Protein AF-A0RRA6-F1 (afdb_monomer_lite)

Organism: Campylobacter fetus subsp. fetus (strain 82-40) (NCBI:txid360106)

pLDDT: mean 77.63, std 14.06, range [36.47, 97.0]

Foldseek 3Di:
DPPVVLVVCVVDQKDFDADPQWDKDPCQVVLVVVCCVVVFQWEWEFEWEALLNQIGGDDDDDPDFKDDQDDPVNLVVRVNTDTTMGGSVSCVVPVQWDQDPNDTDGQDCSVCVNPTMYGYRYPMYIYHYPYQVVCVCVLQQLSVLLVLLVVLLSVCVPVVNLDPVVSLVSLCCVLVPQQRQNSQQWPDHSCVLSVQLCPPSPDSPCSSVSSNVSSVVCSVVTSVSSVVSVVVLLVQFAASVLLVVLLLPFAEEEEEDPDPSRVSSCVVSVVSNHYYPYYADCPPDNHLVNVVVVPDDGSAYEYEGSRSNVVVVSSVSVCVCRSHYHYSHHRNPVD

Structure (mmCIF, N/CA/C/O backbone):
data_AF-A0RRA6-F1
#
_entry.id   AF-A0RRA6-F1
#
loop_
_atom_site.group_PDB
_atom_site.id
_atom_site.type_symbol
_atom_site.label_atom_id
_atom_site.label_alt_id
_atom_site.label_comp_id
_atom_site.label_asym_id
_atom_site.label_entity_id
_atom_site.label_seq_id
_atom_site.pdbx_PDB_ins_code
_atom_site.Cartn_x
_atom_site.Cartn_y
_atom_site.Cartn_z
_atom_site.occupancy
_atom_site.B_iso_or_equiv
_atom_site.auth_seq_id
_atom_site.auth_comp_id
_atom_site.auth_asym_id
_atom_site.auth_atom_id
_atom_site.pdbx_PDB_model_num
ATOM 1 N N . MET A 1 1 ? 11.065 -21.815 -19.354 1.00 39.62 1 MET A N 1
ATOM 2 C CA . MET A 1 1 ? 9.673 -21.313 -19.256 1.00 39.62 1 MET A CA 1
ATOM 3 C C . MET A 1 1 ? 9.363 -20.171 -20.241 1.00 39.62 1 MET A C 1
ATOM 5 O O . MET A 1 1 ? 8.328 -20.242 -20.887 1.00 39.62 1 MET A O 1
ATOM 9 N N . ASN A 1 2 ? 10.257 -19.189 -20.459 1.00 43.28 2 ASN A N 1
ATOM 10 C CA . ASN A 1 2 ? 9.984 -17.988 -21.283 1.00 43.28 2 ASN A CA 1
ATOM 11 C C . ASN A 1 2 ? 9.627 -18.207 -22.772 1.00 43.28 2 ASN A C 1
ATOM 13 O O . ASN A 1 2 ? 8.791 -17.479 -23.296 1.00 43.28 2 ASN A O 1
ATOM 17 N N . PHE A 1 3 ? 10.206 -19.187 -23.475 1.00 38.16 3 PHE A N 1
ATOM 18 C CA . PHE A 1 3 ? 9.963 -19.344 -24.924 1.00 38.16 3 PHE A CA 1
ATOM 19 C C . PHE A 1 3 ? 8.558 -19.896 -25.248 1.00 38.16 3 PHE A C 1
ATOM 21 O O . PHE A 1 3 ? 7.923 -19.486 -26.216 1.00 38.16 3 PHE A O 1
ATOM 28 N N . ILE A 1 4 ? 8.031 -20.780 -24.391 1.00 36.47 4 ILE A N 1
ATOM 29 C CA . ILE A 1 4 ? 6.706 -21.403 -24.564 1.00 36.47 4 ILE A CA 1
ATOM 30 C C . ILE A 1 4 ? 5.577 -20.404 -24.263 1.00 36.47 4 ILE A C 1
ATOM 32 O O . ILE A 1 4 ? 4.518 -20.471 -24.886 1.00 36.47 4 ILE A O 1
ATOM 36 N N . VAL A 1 5 ? 5.801 -19.459 -23.341 1.00 55.38 5 VAL A N 1
ATOM 37 C CA . VAL A 1 5 ? 4.828 -18.401 -23.024 1.00 55.38 5 VAL A CA 1
ATOM 38 C C . VAL A 1 5 ? 4.771 -17.369 -24.152 1.00 55.38 5 VAL A C 1
ATOM 40 O O . VAL A 1 5 ? 3.682 -17.090 -24.642 1.00 55.38 5 VAL A O 1
ATOM 43 N N . LYS A 1 6 ? 5.918 -16.888 -24.657 1.00 57.16 6 LYS A N 1
ATOM 44 C CA . LYS A 1 6 ? 5.975 -15.881 -25.738 1.00 57.16 6 LYS A CA 1
ATOM 45 C C . LYS A 1 6 ? 5.213 -16.296 -27.001 1.00 57.16 6 LYS A C 1
ATOM 47 O O . LYS A 1 6 ? 4.413 -15.516 -27.509 1.00 57.16 6 LYS A O 1
ATOM 52 N N . ASN A 1 7 ? 5.363 -17.549 -27.440 1.00 58.34 7 ASN A N 1
ATOM 53 C CA . ASN A 1 7 ? 4.672 -18.046 -28.636 1.00 58.34 7 ASN A CA 1
ATOM 54 C C . ASN A 1 7 ? 3.139 -18.044 -28.512 1.00 58.34 7 ASN A C 1
ATOM 56 O O . ASN A 1 7 ? 2.439 -17.890 -29.510 1.00 58.34 7 ASN A O 1
ATOM 60 N N . LYS A 1 8 ? 2.602 -18.180 -27.293 1.00 69.06 8 LYS A N 1
ATOM 61 C CA . LYS A 1 8 ? 1.153 -18.135 -27.038 1.00 69.06 8 LYS A CA 1
ATOM 62 C C . LYS A 1 8 ? 0.598 -16.712 -26.956 1.00 69.06 8 LYS A C 1
ATOM 64 O O . LYS A 1 8 ? -0.615 -16.553 -27.086 1.00 69.06 8 LYS A O 1
ATOM 69 N N . LEU A 1 9 ? 1.453 -15.711 -26.733 1.00 73.88 9 LEU A N 1
ATOM 70 C CA . LEU A 1 9 ? 1.047 -14.313 -26.573 1.00 73.88 9 LEU A CA 1
ATOM 71 C C . LEU A 1 9 ? 0.840 -13.597 -27.913 1.00 73.88 9 LEU A C 1
ATOM 73 O O . LEU A 1 9 ? -0.021 -12.732 -27.976 1.00 73.88 9 LEU A O 1
ATOM 77 N N . HIS A 1 10 ? 1.530 -13.999 -28.991 1.00 75.75 10 HIS A N 1
ATOM 78 C CA . HIS A 1 10 ? 1.464 -13.344 -30.315 1.00 75.75 10 HIS A CA 1
ATOM 79 C C . HIS A 1 10 ? 0.060 -13.182 -30.921 1.00 75.75 10 HIS A C 1
ATOM 81 O O . HIS A 1 10 ? -0.111 -12.381 -31.831 1.00 75.75 10 HIS A O 1
ATOM 87 N N . LYS A 1 11 ? -0.936 -13.944 -30.455 1.00 83.81 11 LYS A N 1
ATOM 88 C CA . LYS A 1 11 ? -2.329 -13.838 -30.918 1.00 83.81 11 LYS A CA 1
ATOM 89 C C . LYS A 1 11 ? -3.126 -12.704 -30.255 1.00 83.81 11 LYS A C 1
ATOM 91 O O . LYS A 1 11 ? -4.281 -12.509 -30.615 1.00 83.81 11 LYS A O 1
ATOM 96 N N . TYR A 1 12 ? -2.556 -12.031 -29.257 1.00 89.25 12 TYR A N 1
ATOM 97 C CA . TYR A 1 12 ? -3.180 -10.926 -28.534 1.00 89.25 12 TYR A CA 1
ATOM 98 C C . TYR A 1 12 ? -2.418 -9.630 -28.810 1.00 89.25 12 TYR A C 1
ATOM 100 O O . TYR A 1 12 ? -1.189 -9.634 -28.797 1.00 89.25 12 TYR A O 1
ATOM 108 N N . ASP A 1 13 ? -3.132 -8.518 -28.984 1.00 91.44 13 ASP A N 1
ATOM 109 C CA . ASP A 1 13 ? -2.509 -7.206 -29.223 1.00 91.44 13 ASP A CA 1
ATOM 110 C C . ASP A 1 13 ? -1.869 -6.627 -27.953 1.00 91.44 13 ASP A C 1
ATOM 112 O O . ASP A 1 13 ? -0.817 -5.990 -28.003 1.00 91.44 13 ASP A O 1
ATOM 116 N N . TYR A 1 14 ? -2.486 -6.901 -26.802 1.00 92.50 14 TYR A N 1
ATOM 117 C CA . TYR A 1 14 ? -2.061 -6.432 -25.488 1.00 92.50 14 TYR A CA 1
ATOM 118 C C . TYR A 1 14 ? -2.092 -7.561 -24.462 1.00 92.50 14 TYR A C 1
ATOM 120 O O . TYR A 1 14 ? -2.943 -8.452 -24.512 1.00 92.50 14 TYR A O 1
ATOM 128 N N . ILE A 1 15 ? -1.193 -7.470 -23.488 1.00 89.88 15 ILE A N 1
ATOM 129 C CA . ILE A 1 15 ? -1.119 -8.349 -22.321 1.00 89.88 15 ILE A CA 1
ATOM 130 C C . ILE A 1 15 ? -1.300 -7.539 -21.040 1.00 89.88 15 ILE A C 1
ATOM 132 O O . ILE A 1 15 ? -0.933 -6.367 -20.988 1.00 89.88 15 ILE A O 1
ATOM 136 N N . ILE A 1 16 ? -1.847 -8.175 -20.006 1.00 90.06 16 ILE A N 1
ATOM 137 C CA . ILE A 1 16 ? -1.988 -7.610 -18.661 1.00 90.06 16 ILE A CA 1
ATOM 138 C C . ILE A 1 16 ? -1.233 -8.533 -17.705 1.00 90.06 16 ILE A C 1
ATOM 140 O O . ILE A 1 16 ? -1.505 -9.734 -17.683 1.00 90.06 16 ILE A O 1
ATOM 144 N N . GLY A 1 17 ? -0.279 -7.989 -16.950 1.00 83.69 17 GLY A N 1
ATOM 145 C CA . GLY A 1 17 ? 0.454 -8.733 -15.922 1.00 83.69 17 GLY A CA 1
ATOM 146 C C . GLY A 1 17 ? -0.109 -8.453 -14.532 1.00 83.69 17 GLY A C 1
ATOM 147 O O . GLY A 1 17 ? 0.027 -7.341 -14.046 1.00 83.69 17 GLY A O 1
ATOM 148 N N . ILE A 1 18 ? -0.727 -9.442 -13.891 1.00 83.12 18 ILE A N 1
ATOM 149 C CA . ILE A 1 18 ? -1.254 -9.323 -12.522 1.00 83.12 18 ILE A CA 1
ATOM 150 C C . ILE A 1 18 ? -0.554 -10.387 -11.677 1.00 83.12 18 ILE A C 1
ATOM 152 O O . ILE A 1 18 ? -0.397 -11.519 -12.146 1.00 83.12 18 ILE A O 1
ATOM 156 N N . ALA A 1 19 ? -0.093 -10.018 -10.480 1.00 79.19 19 ALA A N 1
ATOM 157 C CA . ALA A 1 19 ? 0.381 -10.998 -9.510 1.00 79.19 19 ALA A CA 1
ATOM 158 C C . ALA A 1 19 ? -0.779 -11.906 -9.066 1.00 79.19 19 ALA A C 1
ATOM 160 O O . ALA A 1 19 ? -1.946 -11.536 -9.170 1.00 79.19 19 ALA A O 1
ATOM 161 N N . ASP A 1 20 ? -0.478 -13.115 -8.611 1.00 78.25 20 ASP A N 1
ATOM 162 C CA . ASP A 1 20 ? -1.496 -14.083 -8.194 1.00 78.25 20 ASP A CA 1
ATOM 163 C C . ASP A 1 20 ? -2.247 -13.669 -6.921 1.00 78.25 20 ASP A C 1
ATOM 165 O O . ASP A 1 20 ? -3.356 -14.150 -6.689 1.00 78.25 20 ASP A O 1
ATOM 169 N N . ASP A 1 21 ? -1.671 -12.761 -6.133 1.00 77.00 21 ASP A N 1
ATOM 170 C CA . ASP A 1 21 ? -2.268 -12.186 -4.933 1.00 77.00 21 ASP A CA 1
ATOM 171 C C . ASP A 1 21 ? -2.964 -10.833 -5.148 1.00 77.00 21 ASP A C 1
ATOM 173 O O . ASP A 1 21 ? -3.668 -10.380 -4.252 1.00 77.00 21 ASP A O 1
ATOM 177 N N . ASP A 1 22 ? -2.844 -10.210 -6.319 1.00 87.31 22 ASP A N 1
ATOM 178 C CA . ASP A 1 22 ? -3.352 -8.860 -6.576 1.00 87.31 22 ASP A CA 1
ATOM 179 C C . ASP A 1 22 ? -4.603 -8.853 -7.467 1.00 87.31 22 ASP A C 1
ATOM 181 O O . ASP A 1 22 ? -4.978 -9.841 -8.103 1.00 87.31 22 ASP A O 1
ATOM 185 N N . TYR A 1 23 ? -5.264 -7.697 -7.559 1.00 90.88 23 TYR A N 1
ATOM 186 C CA . TYR A 1 23 ? -6.427 -7.527 -8.428 1.00 90.88 23 TYR A CA 1
ATOM 187 C C . TYR A 1 23 ? -6.536 -6.111 -9.000 1.00 90.88 23 TYR A C 1
ATOM 189 O O . TYR A 1 23 ? -5.751 -5.210 -8.712 1.00 90.88 23 TYR A O 1
ATOM 197 N N . ILE A 1 24 ? -7.509 -5.919 -9.886 1.00 93.94 24 ILE A N 1
ATOM 198 C CA . ILE A 1 24 ? -7.757 -4.663 -10.598 1.00 93.94 24 ILE A CA 1
ATOM 199 C C . ILE A 1 24 ? -9.149 -4.130 -10.265 1.00 93.94 24 ILE A C 1
ATOM 201 O O . ILE A 1 24 ? -10.058 -4.899 -9.966 1.00 93.94 24 ILE A O 1
ATOM 205 N N . SER A 1 25 ? -9.334 -2.811 -10.335 1.00 92.06 25 SER A N 1
ATOM 206 C CA . SER A 1 25 ? -10.651 -2.199 -10.114 1.00 92.06 25 SER A CA 1
ATOM 207 C C . SER A 1 25 ? -11.673 -2.597 -11.189 1.00 92.06 25 SER A C 1
ATOM 209 O O . SER A 1 25 ? -11.317 -2.764 -12.353 1.00 92.06 25 SER A O 1
ATOM 211 N N . ASP A 1 26 ? -12.966 -2.637 -10.851 1.00 91.19 26 ASP A N 1
ATOM 212 C CA . ASP A 1 26 ? -14.045 -3.056 -11.773 1.00 91.19 26 ASP A CA 1
ATOM 213 C C . ASP A 1 26 ? -14.055 -2.303 -13.116 1.00 91.19 26 ASP A C 1
ATOM 215 O O . ASP A 1 26 ? -14.367 -2.845 -14.176 1.00 91.19 26 ASP A O 1
ATOM 219 N N . ASN A 1 27 ? -13.687 -1.021 -13.095 1.00 91.94 27 ASN A N 1
ATOM 220 C CA . ASN A 1 27 ? -13.647 -0.164 -14.278 1.00 91.94 27 ASN A CA 1
ATOM 221 C C . ASN A 1 27 ? -12.331 -0.260 -15.079 1.00 91.94 27 ASN A C 1
ATOM 223 O O . ASN A 1 27 ? -12.195 0.440 -16.087 1.00 91.94 27 ASN A O 1
ATOM 227 N N . PHE A 1 28 ? -11.365 -1.076 -14.644 1.00 94.62 28 PHE A N 1
ATOM 228 C CA . PHE A 1 28 ? -10.001 -1.108 -15.173 1.00 94.62 28 PHE A CA 1
ATOM 229 C C . PHE A 1 28 ? -9.980 -1.393 -16.673 1.00 94.62 28 PHE A C 1
ATOM 231 O O . PHE A 1 28 ? -9.477 -0.581 -17.451 1.00 94.62 28 PHE A O 1
ATOM 238 N N . LEU A 1 29 ? -10.592 -2.502 -17.103 1.00 94.88 29 LEU A N 1
ATOM 239 C CA . LEU A 1 29 ? -10.567 -2.920 -18.509 1.00 94.88 29 LEU A CA 1
ATOM 240 C C . LEU A 1 29 ? -11.246 -1.885 -19.411 1.00 94.88 29 LEU A C 1
ATOM 242 O O . LEU A 1 29 ? -10.718 -1.529 -20.463 1.00 94.88 29 LEU A O 1
ATOM 246 N N . PHE A 1 30 ? -12.376 -1.332 -18.966 1.00 95.12 30 PHE A N 1
ATOM 247 C CA . PHE A 1 30 ? -13.076 -0.274 -19.690 1.00 95.12 30 PHE A CA 1
ATOM 248 C C . PHE A 1 30 ? -12.201 0.972 -19.865 1.00 95.12 30 PHE A C 1
ATOM 250 O O . PHE A 1 30 ? -12.100 1.514 -20.967 1.00 95.12 30 PHE A O 1
ATOM 257 N N . LYS A 1 31 ? -11.533 1.422 -18.801 1.00 93.88 31 LYS A N 1
ATOM 258 C CA . LYS A 1 31 ? -10.660 2.601 -18.829 1.00 93.88 31 LYS A CA 1
ATOM 259 C C . LYS A 1 31 ? -9.428 2.382 -19.709 1.00 93.88 31 LYS A C 1
ATOM 261 O O . LYS A 1 31 ? -9.133 3.250 -20.527 1.00 93.88 31 LYS A O 1
ATOM 266 N N . CYS A 1 32 ? -8.776 1.226 -19.605 1.00 94.75 32 CYS A N 1
ATOM 267 C CA . CYS A 1 32 ? -7.634 0.866 -20.448 1.00 94.75 32 CYS A CA 1
ATOM 268 C C . CYS A 1 32 ? -8.035 0.740 -21.927 1.00 94.75 32 CYS A C 1
ATOM 270 O O . CYS A 1 32 ? -7.353 1.283 -22.792 1.00 94.75 32 CYS A O 1
ATOM 272 N N . SER A 1 33 ? -9.186 0.127 -22.235 1.00 93.88 33 SER A N 1
ATOM 273 C CA . SER A 1 33 ? -9.653 -0.044 -23.623 1.00 93.88 33 SER A CA 1
ATOM 274 C C . SER A 1 33 ? -9.848 1.283 -24.366 1.00 93.88 33 SER A C 1
ATOM 276 O O . SER A 1 33 ? -9.553 1.385 -25.555 1.00 93.88 33 SER A O 1
ATOM 278 N N . LYS A 1 34 ? -10.257 2.348 -23.659 1.00 94.19 34 LYS A N 1
ATOM 279 C CA . LYS A 1 34 ? -10.394 3.695 -24.237 1.00 94.19 34 LYS A CA 1
ATOM 280 C C . LYS A 1 34 ? -9.073 4.295 -24.705 1.00 94.19 34 LYS A C 1
ATOM 282 O O . LYS A 1 34 ? -9.108 5.254 -25.478 1.00 94.19 34 LYS A O 1
ATOM 287 N N . LEU A 1 35 ? -7.946 3.777 -24.221 1.00 95.00 35 LEU A N 1
ATOM 288 C CA . LEU A 1 35 ? -6.614 4.247 -24.582 1.00 95.00 35 LEU A CA 1
ATOM 289 C C . LEU A 1 35 ? -6.020 3.486 -25.759 1.00 95.00 35 LEU A C 1
ATOM 291 O O . LEU A 1 35 ? -5.214 4.063 -26.475 1.00 95.00 35 LEU A O 1
ATOM 295 N N . ILE A 1 36 ? -6.462 2.250 -26.007 1.00 93.00 36 ILE A N 1
ATOM 296 C CA . ILE A 1 36 ? -5.953 1.406 -27.100 1.00 93.00 36 ILE A CA 1
ATOM 297 C C . ILE A 1 36 ? -6.105 2.091 -28.467 1.00 93.00 36 ILE A C 1
ATOM 299 O O . ILE A 1 36 ? -5.255 1.936 -29.331 1.00 93.00 36 ILE A O 1
ATOM 303 N N . LYS A 1 37 ? -7.124 2.940 -28.656 1.00 91.12 37 LYS A N 1
ATOM 304 C CA . LYS A 1 37 ? -7.296 3.732 -29.890 1.00 91.12 37 LYS A CA 1
ATOM 305 C C . LYS A 1 37 ? -6.145 4.704 -30.197 1.00 91.12 37 LYS A C 1
ATOM 307 O O . LYS A 1 37 ? -6.053 5.180 -31.322 1.00 91.12 37 LYS A O 1
ATOM 312 N N . PHE A 1 38 ? -5.338 5.056 -29.196 1.00 93.12 38 PHE A N 1
ATOM 313 C CA . PHE A 1 38 ? -4.140 5.885 -29.356 1.00 93.12 38 PHE A CA 1
ATOM 314 C C . PHE A 1 38 ? -2.879 5.044 -29.589 1.00 93.12 38 PHE A C 1
ATOM 316 O O . PHE A 1 38 ? -1.794 5.604 -29.683 1.00 93.12 38 PHE A O 1
ATOM 323 N N . ASP A 1 39 ? -3.036 3.721 -29.654 1.00 93.56 39 ASP A N 1
ATOM 324 C CA . ASP A 1 39 ? -1.982 2.734 -29.865 1.00 93.56 39 ASP A CA 1
ATOM 325 C C . ASP A 1 39 ? -0.769 2.871 -28.917 1.00 93.56 39 ASP A C 1
ATOM 327 O O . ASP A 1 39 ? 0.370 2.890 -29.381 1.00 93.56 39 ASP A O 1
ATOM 331 N N . PRO A 1 40 ? -0.969 3.000 -27.585 1.00 94.12 40 PRO A N 1
ATOM 332 C CA . PRO A 1 40 ? 0.147 3.099 -26.654 1.00 94.12 40 PRO A CA 1
ATOM 333 C C . PRO A 1 40 ? 0.929 1.783 -26.591 1.00 94.12 40 PRO A C 1
ATOM 335 O O . PRO A 1 40 ? 0.336 0.702 -26.615 1.00 94.12 40 PRO A O 1
ATOM 338 N N . ASP A 1 41 ? 2.244 1.869 -26.403 1.00 92.25 41 ASP A N 1
ATOM 339 C CA . ASP A 1 41 ? 3.088 0.703 -26.119 1.00 92.25 41 ASP A CA 1
ATOM 340 C C . ASP A 1 41 ? 2.827 0.155 -24.708 1.00 92.25 41 ASP A C 1
ATOM 342 O O . ASP A 1 41 ? 2.860 -1.056 -24.480 1.00 92.25 41 ASP A O 1
ATOM 346 N N . ILE A 1 42 ? 2.570 1.047 -23.745 1.00 90.62 42 ILE A N 1
ATOM 347 C CA . ILE A 1 42 ? 2.360 0.719 -22.330 1.00 90.62 42 ILE A CA 1
ATOM 348 C C . ILE A 1 42 ? 1.169 1.521 -21.792 1.00 90.62 42 ILE A C 1
ATOM 350 O O . ILE A 1 42 ? 1.041 2.709 -22.072 1.00 90.62 42 ILE A O 1
ATOM 354 N N . ILE A 1 43 ? 0.306 0.909 -20.980 1.00 92.94 43 ILE A N 1
ATOM 355 C CA . ILE A 1 43 ? -0.719 1.617 -20.204 1.00 92.94 43 ILE A CA 1
ATOM 356 C C . ILE A 1 43 ? -0.386 1.515 -18.721 1.00 92.94 43 ILE A C 1
ATOM 358 O O . ILE A 1 43 ? -0.273 0.421 -18.153 1.00 92.94 43 ILE A O 1
ATOM 362 N N . SER A 1 44 ? -0.268 2.684 -18.100 1.00 91.19 44 SER A N 1
ATOM 363 C CA . SER A 1 44 ? -0.068 2.847 -16.670 1.00 91.19 44 SER A CA 1
ATOM 364 C C . SER A 1 44 ? -1.376 3.199 -15.959 1.00 91.19 44 SER A C 1
ATOM 366 O O . SER A 1 44 ? -2.257 3.862 -16.515 1.00 91.19 44 SER A O 1
ATOM 368 N N . VAL A 1 45 ? -1.488 2.770 -14.707 1.00 91.38 45 VAL A N 1
ATOM 369 C CA . VAL A 1 45 ? -2.656 2.971 -13.841 1.00 91.38 45 VAL A CA 1
ATOM 370 C C . VAL A 1 45 ? -2.233 3.457 -12.458 1.00 91.38 45 VAL A C 1
ATOM 372 O O . VAL A 1 45 ? -1.048 3.440 -12.113 1.00 91.38 45 VAL A O 1
ATOM 375 N N . ASP A 1 46 ? -3.197 3.894 -11.654 1.00 89.19 46 ASP A N 1
ATOM 376 C CA . ASP A 1 46 ? -2.932 4.231 -10.257 1.00 89.19 46 ASP A CA 1
ATOM 377 C C . ASP A 1 46 ? -2.693 2.970 -9.417 1.00 89.19 46 ASP A C 1
ATOM 379 O O . ASP A 1 46 ? -3.281 1.918 -9.673 1.00 89.19 46 ASP A O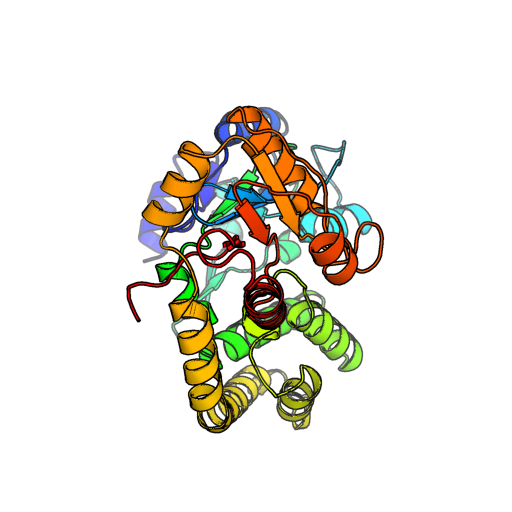 1
ATOM 383 N N . SER A 1 47 ? -1.839 3.082 -8.401 1.00 86.69 47 SER A N 1
ATOM 384 C CA . SER A 1 47 ? -1.697 2.071 -7.356 1.00 86.69 47 SER A CA 1
ATOM 385 C C . SER A 1 47 ? -2.730 2.282 -6.253 1.00 86.69 47 SER A C 1
ATOM 387 O O . SER A 1 47 ? -3.117 3.408 -5.928 1.00 86.69 47 SER A O 1
ATOM 389 N N . ALA A 1 48 ? -3.157 1.180 -5.658 1.00 86.50 48 ALA A N 1
ATOM 390 C CA . ALA A 1 48 ? -3.994 1.133 -4.474 1.00 86.50 48 ALA A CA 1
ATOM 391 C C . ALA A 1 48 ? -3.590 -0.059 -3.608 1.00 86.50 48 ALA A C 1
ATOM 393 O O . ALA A 1 48 ? -2.961 -0.989 -4.100 1.00 86.50 48 ALA A O 1
ATOM 394 N N . TYR A 1 49 ? -3.974 -0.040 -2.341 1.00 84.50 49 TYR A N 1
ATOM 395 C CA . TYR A 1 49 ? -3.671 -1.082 -1.372 1.00 84.50 49 TYR A CA 1
ATOM 396 C C . TYR A 1 49 ? -4.966 -1.549 -0.727 1.00 84.50 49 TYR A C 1
ATOM 398 O O . TYR A 1 49 ? -5.755 -0.729 -0.257 1.00 84.50 49 TYR A O 1
ATOM 406 N N . SER A 1 50 ? -5.189 -2.857 -0.725 1.00 85.25 50 SER A N 1
ATOM 407 C CA . SER A 1 50 ? -6.305 -3.496 -0.035 1.00 85.25 50 SER A CA 1
ATOM 408 C C . SER A 1 50 ? -5.826 -4.111 1.266 1.00 85.25 50 SER A C 1
ATOM 410 O O . SER A 1 50 ? -4.757 -4.714 1.315 1.00 85.25 50 SER A O 1
ATOM 412 N N . TYR A 1 51 ? -6.627 -3.945 2.311 1.00 80.81 51 TYR A N 1
ATOM 413 C CA . TYR A 1 51 ? -6.421 -4.558 3.616 1.00 80.81 51 TYR A CA 1
ATOM 414 C C . TYR A 1 51 ? -7.659 -5.380 3.974 1.00 80.81 51 TYR A C 1
ATOM 416 O O . TYR A 1 51 ? -8.407 -5.011 4.884 1.00 80.81 51 TYR A O 1
ATOM 424 N N . GLY A 1 52 ? -7.934 -6.402 3.156 1.00 76.44 52 GLY A N 1
ATOM 425 C CA . GLY A 1 52 ? -9.159 -7.199 3.216 1.00 76.44 52 GLY A CA 1
ATOM 426 C C . GLY A 1 52 ? -10.421 -6.351 3.066 1.00 76.44 52 GLY A C 1
ATOM 427 O O . GLY A 1 52 ? -11.243 -6.228 3.974 1.00 76.44 52 GLY A O 1
ATOM 428 N N . GLY A 1 53 ? -10.584 -5.743 1.891 1.00 78.69 53 GLY A N 1
ATOM 429 C CA . GLY A 1 53 ? -11.815 -5.043 1.502 1.00 78.69 53 GLY A CA 1
ATOM 430 C C . GLY A 1 53 ? -11.863 -3.559 1.863 1.00 78.69 53 GLY A C 1
ATOM 431 O O . GLY A 1 53 ? -12.703 -2.839 1.327 1.00 78.69 53 GLY A O 1
ATOM 432 N N . ILE A 1 54 ? -10.942 -3.073 2.699 1.00 86.19 54 ILE A N 1
ATOM 433 C CA . ILE A 1 54 ? -10.702 -1.636 2.872 1.00 86.19 54 ILE A CA 1
ATOM 434 C C . ILE A 1 54 ? -9.592 -1.235 1.907 1.00 86.19 54 ILE A C 1
ATOM 436 O O . ILE A 1 54 ? -8.442 -1.642 2.078 1.00 86.19 54 ILE A O 1
ATOM 440 N N . VAL A 1 55 ? -9.936 -0.442 0.892 1.00 86.81 55 VAL A N 1
ATOM 441 C CA . VAL A 1 55 ? -9.000 -0.050 -0.171 1.00 86.81 55 VAL A CA 1
ATOM 442 C C . VAL A 1 55 ? -8.578 1.404 0.010 1.00 86.81 55 VAL A C 1
ATOM 444 O O . VAL A 1 55 ? -9.423 2.296 0.067 1.00 86.81 55 VAL A O 1
ATOM 447 N N . THR A 1 56 ? -7.275 1.668 0.063 1.00 85.38 56 THR A N 1
ATOM 448 C CA . THR A 1 56 ? -6.703 3.022 0.103 1.00 85.38 56 THR A CA 1
ATOM 449 C C . THR A 1 56 ? -5.826 3.267 -1.117 1.00 85.38 56 THR A C 1
ATOM 451 O O . THR A 1 56 ? -5.280 2.341 -1.714 1.00 85.38 56 THR A O 1
ATOM 454 N N . TYR A 1 57 ? -5.703 4.517 -1.543 1.00 82.62 57 TYR A N 1
ATOM 455 C CA . TYR A 1 57 ? -4.839 4.889 -2.661 1.00 82.62 57 TYR A CA 1
ATOM 456 C C . TYR A 1 57 ? -4.353 6.324 -2.528 1.00 82.62 57 TYR A C 1
ATOM 458 O O . TYR A 1 57 ? -4.966 7.147 -1.853 1.00 82.62 57 TYR A O 1
ATOM 466 N N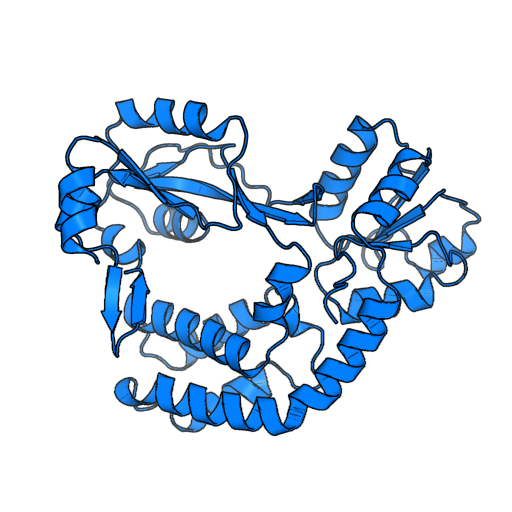 . GLU A 1 58 ? -3.261 6.652 -3.206 1.00 72.25 58 GLU A N 1
ATOM 467 C CA . GLU A 1 58 ? -2.782 8.030 -3.233 1.00 72.25 58 GLU A CA 1
ATOM 468 C C . GLU A 1 58 ? -3.656 8.868 -4.180 1.00 72.25 58 GLU A C 1
ATOM 470 O O . GLU A 1 58 ? -3.760 8.539 -5.371 1.00 72.25 58 GLU A O 1
ATOM 475 N N . PRO A 1 59 ? -4.314 9.939 -3.693 1.00 64.25 59 PRO A N 1
ATOM 476 C CA . PRO A 1 59 ? -5.147 10.783 -4.533 1.00 64.25 59 PRO A CA 1
ATOM 477 C C . PRO A 1 59 ? -4.272 11.457 -5.588 1.00 64.25 59 PRO A C 1
ATOM 479 O O . PRO A 1 59 ? -3.351 12.204 -5.277 1.00 64.25 59 PRO A O 1
ATOM 482 N N . ASN A 1 60 ? -4.561 11.190 -6.857 1.00 68.00 60 ASN A N 1
ATOM 483 C CA . ASN A 1 60 ? -3.863 11.816 -7.966 1.00 68.00 60 ASN A CA 1
ATOM 484 C C . ASN A 1 60 ? -4.851 12.182 -9.062 1.00 68.00 60 ASN A C 1
ATOM 486 O O . ASN A 1 60 ? -5.517 11.328 -9.640 1.00 68.00 60 ASN A O 1
ATOM 490 N N . THR A 1 61 ? -4.916 13.471 -9.373 1.00 63.62 61 THR A N 1
ATOM 491 C CA . THR A 1 61 ? -5.653 13.983 -10.524 1.00 63.62 61 THR A CA 1
ATOM 492 C C . THR A 1 61 ? -4.653 14.436 -11.569 1.00 63.62 61 THR A C 1
ATOM 494 O O . THR A 1 61 ? -4.088 15.522 -11.470 1.00 63.62 61 THR A O 1
ATOM 497 N N . TYR A 1 62 ? -4.440 13.594 -12.576 1.00 73.31 62 TYR A N 1
ATOM 498 C CA . TYR A 1 62 ? -3.696 13.960 -13.775 1.00 73.31 62 TYR A CA 1
ATOM 499 C C . TYR A 1 62 ? -4.643 13.931 -14.974 1.00 73.31 62 TYR A C 1
ATOM 501 O O . TYR A 1 62 ? -5.385 12.967 -15.170 1.00 73.31 62 TYR A O 1
ATOM 509 N N . SER A 1 63 ? -4.681 15.018 -15.741 1.00 77.12 63 SER A N 1
ATOM 510 C CA . SER A 1 63 ? -5.649 15.197 -16.834 1.00 77.12 63 SER A CA 1
ATOM 511 C C . SER A 1 63 ? -5.177 14.600 -18.161 1.00 77.12 63 SER A C 1
ATOM 513 O O . SER A 1 63 ? -5.999 14.259 -19.015 1.00 77.12 63 SER A O 1
ATOM 515 N N . LYS A 1 64 ? -3.861 14.462 -18.346 1.00 85.88 64 LYS A N 1
ATOM 516 C CA . LYS A 1 64 ? -3.257 13.896 -19.554 1.00 85.88 64 LYS A CA 1
ATOM 517 C C . LYS A 1 64 ? -3.309 12.370 -19.495 1.00 85.88 64 LYS A C 1
ATOM 519 O O . LYS A 1 64 ? -2.810 11.758 -18.557 1.00 85.88 64 LYS A O 1
ATOM 524 N N . ASN A 1 65 ? -3.907 11.773 -20.524 1.00 88.50 65 ASN A N 1
ATOM 525 C CA . ASN A 1 65 ? -4.161 10.329 -20.599 1.00 88.50 65 ASN A CA 1
ATOM 526 C C . ASN A 1 65 ? -3.314 9.617 -21.666 1.00 88.50 65 ASN A C 1
ATOM 528 O O . ASN A 1 65 ? -3.381 8.397 -21.782 1.00 88.50 65 ASN A O 1
ATOM 532 N N . PHE A 1 66 ? -2.542 10.364 -22.459 1.00 92.06 66 PHE A N 1
ATOM 533 C CA . PHE A 1 66 ? -1.630 9.820 -23.460 1.00 92.06 66 PHE A CA 1
ATOM 534 C C . PHE A 1 66 ? -0.347 10.648 -23.516 1.00 92.06 66 PHE A C 1
ATOM 536 O O . PHE A 1 66 ? -0.380 11.878 -23.408 1.00 92.06 66 PHE A O 1
ATOM 543 N N . PHE A 1 67 ? 0.778 9.965 -23.683 1.00 89.00 67 PHE A N 1
ATOM 544 C CA . PHE A 1 67 ? 2.108 10.537 -23.642 1.00 89.00 67 PHE A CA 1
ATOM 545 C C . PHE A 1 67 ? 2.953 9.990 -24.790 1.00 89.00 67 PHE A C 1
ATOM 547 O O . PHE A 1 67 ? 3.211 8.792 -24.893 1.00 89.00 67 PHE A O 1
ATOM 554 N N . SER A 1 68 ? 3.438 10.912 -25.611 1.00 85.81 68 SER A N 1
ATOM 555 C CA . SER A 1 68 ? 4.451 10.700 -26.641 1.00 85.81 68 SER A CA 1
ATOM 556 C C . SER A 1 68 ? 5.559 11.726 -26.427 1.00 85.81 68 SER A C 1
ATOM 558 O O . SER A 1 68 ? 5.252 12.851 -26.029 1.00 85.81 68 SER A O 1
ATOM 560 N N . ASN A 1 69 ? 6.818 11.382 -26.716 1.00 81.25 69 ASN A N 1
ATOM 561 C CA . ASN A 1 69 ? 7.972 12.272 -26.509 1.00 81.25 69 ASN A CA 1
ATOM 562 C C . ASN A 1 69 ? 8.060 12.790 -25.060 1.00 81.25 69 ASN A C 1
ATOM 564 O O . ASN A 1 69 ? 8.009 13.997 -24.803 1.00 81.25 69 ASN A O 1
ATOM 568 N N . LEU A 1 70 ? 8.141 11.842 -24.122 1.00 79.56 70 LEU A N 1
ATOM 569 C CA . LEU A 1 70 ? 8.083 12.077 -22.682 1.00 79.56 70 LEU A CA 1
ATOM 570 C C . LEU A 1 70 ? 9.078 13.149 -22.208 1.00 79.56 70 LEU A C 1
ATOM 572 O O . LEU A 1 70 ? 10.287 13.027 -22.411 1.00 79.56 70 LEU A O 1
ATOM 576 N N . GLN A 1 71 ? 8.555 14.177 -21.536 1.00 80.94 71 GLN A N 1
ATOM 577 C CA . GLN A 1 71 ? 9.355 15.187 -20.837 1.00 80.94 71 GLN A CA 1
ATOM 578 C C . GLN A 1 71 ? 9.696 14.727 -19.413 1.00 80.94 71 GLN A C 1
ATOM 580 O O . GLN A 1 71 ? 9.107 13.776 -18.900 1.00 80.94 71 GLN A O 1
ATOM 585 N N . ALA A 1 72 ? 10.628 15.414 -18.745 1.00 76.88 72 ALA A N 1
ATOM 586 C CA . ALA A 1 72 ? 11.065 15.053 -17.392 1.00 76.88 72 ALA A CA 1
ATOM 587 C C . ALA A 1 72 ? 9.897 14.937 -16.391 1.00 76.88 72 ALA A C 1
ATOM 589 O O . ALA A 1 72 ? 9.839 13.969 -15.632 1.00 76.88 72 ALA A O 1
ATOM 590 N N . ASP A 1 73 ? 8.935 15.860 -16.441 1.00 80.44 73 ASP A N 1
ATOM 591 C CA . ASP A 1 73 ? 7.769 15.849 -15.549 1.00 80.44 73 ASP A CA 1
ATOM 592 C C . ASP A 1 73 ? 6.810 14.694 -15.850 1.00 80.44 73 ASP A C 1
ATOM 594 O O . ASP A 1 73 ? 6.315 14.049 -14.925 1.00 80.44 73 ASP A O 1
ATOM 598 N N . ASP A 1 74 ? 6.605 14.368 -17.131 1.00 82.00 74 ASP A N 1
ATOM 599 C CA . ASP A 1 74 ? 5.810 13.204 -17.532 1.00 82.00 74 ASP A CA 1
ATOM 600 C C . ASP A 1 74 ? 6.459 11.903 -17.022 1.00 82.00 74 ASP A C 1
ATOM 602 O O . ASP A 1 74 ? 5.779 11.007 -16.522 1.00 82.00 74 ASP A O 1
ATOM 606 N N . ILE A 1 75 ? 7.791 11.804 -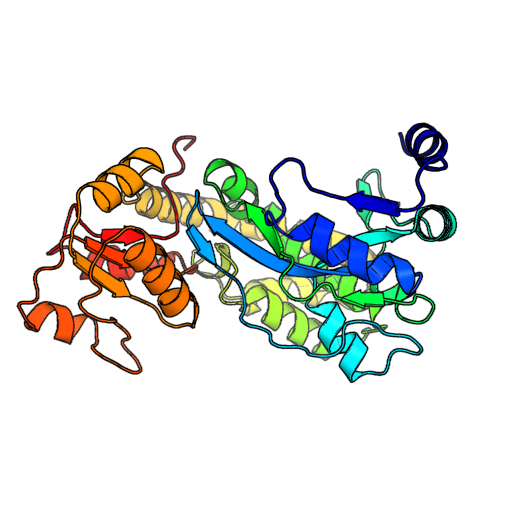17.117 1.00 77.19 75 ILE A N 1
ATOM 607 C CA . ILE A 1 75 ? 8.559 10.651 -16.627 1.00 77.19 75 ILE A CA 1
ATOM 608 C C . ILE A 1 75 ? 8.430 10.536 -15.110 1.00 77.19 75 ILE A C 1
ATOM 610 O O . ILE A 1 75 ? 8.187 9.442 -14.603 1.00 77.19 75 ILE A O 1
ATOM 614 N N . ASN A 1 76 ? 8.592 11.643 -14.383 1.00 76.12 76 ASN A N 1
ATOM 615 C CA . ASN A 1 76 ? 8.466 11.664 -12.926 1.00 76.12 76 ASN A CA 1
ATOM 616 C C . ASN A 1 76 ? 7.062 11.247 -12.485 1.00 76.12 76 ASN A C 1
ATOM 618 O O . ASN A 1 76 ? 6.930 10.448 -11.562 1.00 76.12 76 ASN A O 1
ATOM 622 N N . PHE A 1 77 ? 6.030 11.710 -13.191 1.00 81.56 77 PHE A N 1
ATOM 623 C CA . PHE A 1 77 ? 4.656 11.285 -12.962 1.00 81.56 77 PHE A CA 1
ATOM 624 C C . PHE A 1 77 ? 4.468 9.779 -13.206 1.00 81.56 77 PHE A C 1
ATOM 626 O O . PHE A 1 77 ? 4.024 9.060 -12.311 1.00 81.56 77 PHE A O 1
ATOM 633 N N . LEU A 1 78 ? 4.846 9.278 -14.386 1.00 80.19 78 LEU A N 1
ATOM 634 C CA . LEU A 1 78 ? 4.665 7.872 -14.768 1.00 80.19 78 LEU A CA 1
ATOM 635 C C . LEU A 1 78 ? 5.524 6.902 -13.942 1.00 80.19 78 LEU A C 1
ATOM 637 O O . LEU A 1 78 ? 5.194 5.722 -13.855 1.00 80.19 78 LEU A O 1
ATOM 641 N N . LYS A 1 79 ? 6.624 7.358 -13.328 1.00 74.81 79 LYS A N 1
ATOM 642 C CA . LYS A 1 79 ? 7.434 6.557 -12.388 1.00 74.81 79 LYS A CA 1
ATOM 643 C C . LYS A 1 79 ? 6.681 6.202 -11.102 1.00 74.81 79 LYS A C 1
ATOM 645 O O . LYS A 1 79 ? 7.036 5.221 -10.459 1.00 74.81 79 LYS A O 1
ATOM 650 N N . LEU A 1 80 ? 5.659 6.976 -10.743 1.00 75.94 80 LEU A N 1
ATOM 651 C CA . LEU A 1 80 ? 4.817 6.743 -9.565 1.00 75.94 80 LEU A CA 1
ATOM 652 C C . LEU A 1 80 ? 3.594 5.863 -9.876 1.00 75.94 80 LEU A C 1
ATOM 654 O O . LEU A 1 80 ? 2.728 5.692 -9.020 1.00 75.94 80 LEU A O 1
ATOM 658 N N . LYS A 1 81 ? 3.475 5.356 -11.109 1.00 84.19 81 LYS A N 1
ATOM 659 C CA . LYS A 1 81 ? 2.320 4.593 -11.598 1.00 84.19 81 LYS A CA 1
ATOM 660 C C . LYS A 1 81 ? 2.685 3.142 -11.868 1.00 84.19 81 LYS A C 1
ATOM 662 O O . LYS A 1 81 ? 3.838 2.815 -12.148 1.00 84.19 81 LYS A O 1
ATOM 667 N N . VAL A 1 82 ? 1.679 2.273 -11.829 1.00 83.44 82 VAL A N 1
ATOM 668 C CA . VAL A 1 82 ? 1.852 0.851 -12.141 1.00 83.44 82 VAL A CA 1
ATOM 669 C C . VAL A 1 82 ? 1.709 0.671 -13.645 1.00 83.44 82 VAL A C 1
ATOM 671 O O . VAL A 1 82 ? 0.646 0.932 -14.203 1.00 83.44 82 VAL A O 1
ATOM 674 N N . SER A 1 83 ? 2.782 0.255 -14.314 1.00 85.75 83 SER A N 1
ATOM 675 C CA . SER A 1 83 ? 2.762 -0.096 -15.739 1.00 85.75 83 SER A CA 1
ATOM 676 C C . SER A 1 83 ? 2.400 -1.564 -15.876 1.00 85.75 83 SER A C 1
ATOM 678 O O . SER A 1 83 ? 3.165 -2.416 -15.439 1.00 85.75 83 SER A O 1
ATOM 680 N N . ILE A 1 84 ? 1.224 -1.847 -16.433 1.00 87.12 84 ILE A N 1
ATOM 681 C CA . ILE A 1 84 ? 0.607 -3.170 -16.285 1.00 87.12 84 ILE A CA 1
ATOM 682 C C . ILE A 1 84 ? 0.014 -3.740 -17.568 1.00 87.12 84 ILE A C 1
ATOM 684 O O . ILE A 1 84 ? 0.030 -4.957 -17.759 1.00 87.12 84 ILE A O 1
ATOM 688 N N . VAL A 1 85 ? -0.495 -2.884 -18.455 1.00 91.12 85 VAL A N 1
ATOM 689 C CA . VAL A 1 85 ? -0.912 -3.323 -19.787 1.00 91.12 85 VAL A CA 1
ATOM 690 C C . VAL A 1 85 ? 0.210 -2.987 -20.748 1.00 91.12 85 VAL A C 1
ATOM 692 O O . VAL A 1 85 ? 0.659 -1.844 -20.792 1.00 91.12 85 VAL A O 1
ATOM 695 N N . VAL A 1 86 ? 0.670 -3.967 -21.512 1.00 89.31 86 VAL A N 1
ATOM 696 C CA . VAL A 1 86 ? 1.786 -3.793 -22.445 1.00 89.31 86 VAL A CA 1
ATOM 697 C C . VAL A 1 86 ? 1.377 -4.340 -23.799 1.00 89.31 86 VAL A C 1
ATOM 699 O O . VAL A 1 86 ? 0.747 -5.395 -23.884 1.00 89.31 86 VAL A O 1
ATOM 702 N N . LYS A 1 87 ? 1.725 -3.623 -24.862 1.00 91.75 87 LYS A N 1
ATOM 703 C CA . LYS A 1 87 ? 1.542 -4.097 -26.229 1.00 91.75 87 LYS A CA 1
ATOM 704 C C . LYS A 1 87 ? 2.432 -5.317 -26.464 1.00 91.75 87 LYS A C 1
ATOM 706 O O . LYS A 1 87 ? 3.613 -5.319 -26.107 1.00 91.75 87 LYS A O 1
ATOM 711 N N . THR A 1 88 ? 1.875 -6.382 -27.023 1.00 89.12 88 THR A N 1
ATOM 712 C CA . THR A 1 88 ? 2.549 -7.689 -27.082 1.00 89.12 88 THR A CA 1
ATOM 713 C C . THR A 1 88 ? 3.848 -7.643 -27.882 1.00 89.12 88 THR A C 1
ATOM 715 O O . THR A 1 88 ? 4.858 -8.214 -27.471 1.00 89.12 88 THR A O 1
ATOM 718 N N . ASP A 1 89 ? 3.856 -6.952 -29.018 1.00 87.00 89 ASP A N 1
ATOM 719 C CA . ASP A 1 89 ? 5.048 -6.808 -29.856 1.00 87.00 89 ASP A CA 1
ATOM 720 C C . ASP A 1 89 ? 6.138 -5.982 -29.154 1.00 87.00 89 ASP A C 1
ATOM 722 O O . ASP A 1 89 ? 7.325 -6.299 -29.257 1.00 87.00 89 ASP A O 1
ATOM 726 N N . PHE A 1 90 ? 5.745 -4.954 -28.400 1.00 86.31 90 PHE A N 1
ATOM 727 C CA . PHE A 1 90 ? 6.641 -4.169 -27.564 1.00 86.31 90 PHE A CA 1
ATOM 728 C C . PHE A 1 90 ? 7.245 -5.033 -26.449 1.00 86.31 90 PHE A C 1
ATOM 730 O O . PHE A 1 90 ? 8.463 -5.023 -26.254 1.00 86.31 90 PHE A O 1
ATOM 737 N N . TYR A 1 91 ? 6.420 -5.840 -25.776 1.00 80.44 91 TYR A N 1
ATOM 738 C CA . TYR A 1 91 ? 6.846 -6.772 -24.732 1.00 80.44 91 TYR A CA 1
ATOM 739 C C . TYR A 1 91 ? 7.874 -7.793 -25.237 1.00 80.44 91 TYR A C 1
ATOM 741 O O . TYR A 1 91 ? 8.904 -8.019 -24.599 1.00 80.44 91 TYR A O 1
ATOM 749 N N . ILE A 1 92 ? 7.614 -8.390 -26.403 1.00 78.88 92 ILE A N 1
ATOM 750 C CA . ILE A 1 92 ? 8.468 -9.432 -26.987 1.00 78.88 92 ILE A CA 1
ATOM 751 C C . ILE A 1 92 ? 9.792 -8.854 -27.493 1.00 78.88 92 ILE A C 1
ATOM 753 O O . ILE A 1 92 ? 10.830 -9.481 -27.293 1.00 78.88 92 ILE A O 1
ATOM 757 N N . ARG A 1 93 ? 9.776 -7.667 -28.117 1.00 78.12 93 ARG A N 1
ATOM 758 C CA . ARG A 1 93 ? 10.993 -7.015 -28.636 1.00 78.12 93 ARG A CA 1
ATOM 759 C C . ARG A 1 93 ? 11.958 -6.576 -27.539 1.00 78.12 93 ARG A C 1
ATOM 761 O O . ARG A 1 93 ? 13.159 -6.544 -27.778 1.00 78.12 93 ARG A O 1
ATOM 768 N N . ASN A 1 94 ? 11.436 -6.209 -26.371 1.00 73.38 94 ASN A N 1
ATOM 769 C CA . ASN A 1 94 ? 12.224 -5.554 -25.330 1.00 73.38 94 ASN A CA 1
ATOM 770 C C . ASN A 1 94 ? 12.582 -6.458 -24.143 1.00 73.38 94 ASN A C 1
ATOM 772 O O . ASN A 1 94 ? 13.268 -5.993 -23.242 1.00 73.38 94 ASN A O 1
ATOM 776 N N . ASP A 1 95 ? 12.155 -7.726 -24.129 1.00 68.19 95 ASP A N 1
ATOM 777 C CA . ASP A 1 95 ? 12.474 -8.693 -23.069 1.00 68.19 95 ASP A CA 1
ATOM 778 C C . ASP A 1 95 ? 12.269 -8.132 -21.655 1.00 68.19 95 ASP A C 1
ATOM 780 O O . ASP A 1 95 ? 13.200 -7.945 -20.875 1.00 68.19 95 ASP A O 1
ATOM 784 N N . PHE A 1 96 ? 11.004 -7.908 -21.295 1.00 67.06 96 PHE A N 1
ATOM 785 C CA . PHE A 1 96 ? 10.598 -7.350 -19.998 1.00 67.06 96 PHE A CA 1
ATOM 786 C C . PHE A 1 96 ? 11.033 -8.187 -18.784 1.00 67.06 96 PHE A C 1
ATOM 788 O O . PHE A 1 96 ? 10.938 -7.707 -17.661 1.00 67.06 96 PHE A O 1
ATOM 795 N N . TYR A 1 97 ? 11.556 -9.399 -18.984 1.00 64.75 97 TYR A N 1
ATOM 796 C CA . TYR A 1 97 ? 12.141 -10.224 -17.933 1.00 64.75 97 TYR A CA 1
ATOM 797 C C . TYR A 1 97 ? 13.476 -10.812 -18.389 1.00 64.75 97 TYR A C 1
ATOM 799 O O . TYR A 1 97 ? 13.561 -11.442 -19.446 1.00 64.75 97 TYR A O 1
ATOM 807 N N . LYS A 1 98 ? 14.506 -10.665 -17.554 1.00 62.50 98 LYS A N 1
ATOM 808 C CA . LYS A 1 98 ? 15.835 -11.263 -17.742 1.00 62.50 98 LYS A CA 1
ATOM 809 C C . LYS A 1 98 ? 16.117 -12.285 -16.649 1.00 62.50 98 LYS A C 1
ATOM 811 O O . LYS A 1 98 ? 15.645 -12.133 -15.529 1.00 62.50 98 LYS A O 1
ATOM 816 N N . ILE A 1 99 ? 16.919 -13.299 -16.958 1.00 58.91 99 ILE A N 1
ATOM 817 C CA . ILE A 1 99 ? 17.436 -14.222 -15.942 1.00 58.91 99 ILE A CA 1
ATOM 818 C C . ILE A 1 99 ? 18.781 -13.673 -15.462 1.00 58.91 99 ILE A C 1
ATOM 820 O O . ILE A 1 99 ? 19.697 -13.508 -16.267 1.00 58.91 99 ILE A O 1
ATOM 824 N N . GLN A 1 100 ? 18.905 -13.378 -14.170 1.00 49.31 100 GLN A N 1
ATOM 825 C CA . GLN A 1 100 ? 20.175 -13.024 -13.532 1.00 49.31 100 GLN A CA 1
ATOM 826 C C . GLN A 1 100 ? 20.412 -13.957 -12.351 1.00 49.31 100 GLN A C 1
ATOM 828 O O . GLN A 1 100 ? 19.576 -14.054 -11.463 1.00 49.31 100 GLN A O 1
ATOM 833 N N . ASN A 1 101 ? 21.547 -14.662 -12.349 1.00 52.09 101 ASN A N 1
ATOM 834 C CA . ASN A 1 101 ? 21.930 -15.591 -11.277 1.00 52.09 101 ASN A CA 1
ATOM 835 C C . ASN A 1 101 ? 20.855 -16.644 -10.934 1.00 52.09 101 ASN A C 1
ATOM 837 O O . ASN A 1 101 ? 20.711 -17.033 -9.781 1.00 52.09 101 ASN A O 1
ATOM 841 N N . GLY A 1 102 ? 20.095 -17.105 -11.935 1.00 46.53 102 GLY A N 1
ATOM 842 C CA . GLY A 1 102 ? 19.012 -18.081 -11.755 1.00 46.53 102 GLY A CA 1
ATOM 843 C C . GLY A 1 102 ? 17.656 -17.482 -11.362 1.00 46.53 102 GLY A C 1
ATOM 844 O O . GLY A 1 102 ? 16.662 -18.202 -11.384 1.00 46.53 102 GLY A O 1
ATOM 845 N N . GLU A 1 103 ? 17.580 -16.178 -11.085 1.00 42.75 103 GLU A N 1
ATOM 846 C CA . GLU A 1 103 ? 16.341 -15.473 -10.744 1.00 42.75 103 GLU A CA 1
ATOM 847 C C . GLU A 1 103 ? 15.765 -14.741 -11.965 1.00 42.75 103 GLU A C 1
ATOM 849 O O . GLU A 1 103 ? 16.500 -14.179 -12.782 1.00 42.75 103 GLU A O 1
ATOM 854 N N . VAL A 1 104 ? 14.435 -14.751 -12.106 1.00 50.47 104 VAL A N 1
ATOM 855 C CA . VAL A 1 104 ? 13.726 -13.990 -13.145 1.00 50.47 104 VAL A CA 1
ATOM 856 C C . VAL A 1 104 ? 13.485 -12.577 -12.624 1.00 50.47 104 VAL A C 1
ATOM 858 O O . VAL A 1 104 ? 12.693 -12.369 -11.710 1.00 50.47 104 VAL A O 1
ATOM 861 N N . CYS A 1 105 ? 14.157 -11.597 -13.217 1.00 50.53 105 CYS A N 1
ATOM 862 C CA . CYS A 1 105 ? 14.060 -10.197 -12.830 1.00 50.53 105 CYS A CA 1
ATOM 863 C C . CYS A 1 105 ? 13.338 -9.393 -13.909 1.00 50.53 105 CYS A C 1
ATOM 865 O O . CYS A 1 105 ? 13.712 -9.432 -15.083 1.00 50.53 105 CYS A O 1
ATOM 867 N N . GLU A 1 106 ? 12.355 -8.599 -13.502 1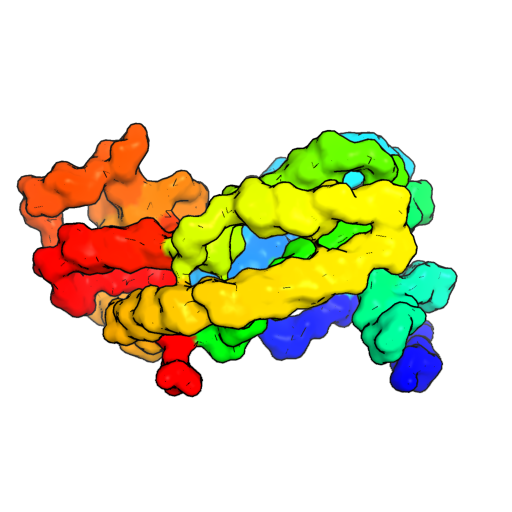.00 54.81 106 GLU A N 1
ATOM 868 C CA . GLU A 1 106 ? 11.697 -7.639 -14.382 1.00 54.81 106 GLU A CA 1
ATOM 869 C C . GLU A 1 106 ? 12.675 -6.533 -14.824 1.00 54.81 106 GLU A C 1
ATOM 871 O O . GLU A 1 106 ? 13.333 -5.874 -14.004 1.00 54.81 106 GLU A O 1
ATOM 876 N N . VAL A 1 107 ? 12.777 -6.323 -16.135 1.00 55.88 107 VAL A N 1
ATOM 877 C CA . VAL A 1 107 ? 13.533 -5.226 -16.734 1.00 55.88 107 VAL A CA 1
ATOM 878 C C . VAL A 1 107 ? 12.727 -3.941 -16.548 1.00 55.88 107 VAL A C 1
ATOM 880 O O . VAL A 1 107 ? 11.531 -3.917 -16.821 1.00 55.88 107 VAL A O 1
ATOM 883 N N . PRO A 1 108 ? 13.334 -2.853 -16.062 1.00 52.31 108 PRO A N 1
ATOM 884 C CA . PRO A 1 108 ? 12.560 -1.699 -15.653 1.00 52.31 108 PRO A CA 1
ATOM 885 C C . PRO A 1 108 ? 11.927 -0.982 -16.822 1.00 52.31 108 PRO A C 1
ATOM 887 O O . PRO A 1 108 ? 12.598 -0.613 -17.790 1.00 52.31 108 PRO A O 1
ATOM 890 N N . TYR A 1 109 ? 10.672 -0.622 -16.608 1.00 53.50 109 TYR A N 1
ATOM 891 C CA . TYR A 1 109 ? 9.903 0.122 -17.577 1.00 53.50 109 TYR A CA 1
ATOM 892 C C . TYR A 1 109 ? 10.558 1.459 -17.955 1.00 53.50 109 TYR A C 1
ATOM 894 O O . TYR A 1 109 ? 10.533 1.802 -19.127 1.00 53.50 109 TYR A O 1
ATOM 902 N N . HIS A 1 110 ? 11.250 2.176 -17.052 1.00 54.00 110 HIS A N 1
ATOM 903 C CA . HIS A 1 110 ? 11.877 3.475 -17.384 1.00 54.00 110 HIS A CA 1
ATOM 904 C C . HIS A 1 110 ? 12.954 3.413 -18.482 1.00 54.00 110 HIS A C 1
ATOM 906 O O . HIS A 1 110 ? 13.207 4.434 -19.120 1.00 54.00 110 HIS A O 1
ATOM 912 N N . LYS A 1 111 ? 13.570 2.250 -18.752 1.00 58.44 111 LYS A N 1
ATOM 913 C CA . LYS A 1 111 ? 14.464 2.098 -19.917 1.00 58.44 111 LYS A CA 1
ATOM 914 C C . LYS A 1 111 ? 13.708 2.270 -21.228 1.00 58.44 111 LYS A C 1
ATOM 916 O O . LYS A 1 111 ? 14.256 2.773 -22.204 1.00 58.44 111 LYS A O 1
ATOM 921 N N . TYR A 1 112 ? 12.440 1.889 -21.210 1.00 64.25 112 TYR A N 1
ATOM 922 C CA . TYR A 1 112 ? 11.513 2.015 -22.315 1.00 64.25 112 TYR A CA 1
ATOM 923 C C . TYR A 1 112 ? 10.883 3.404 -22.379 1.00 64.25 112 TYR A C 1
ATOM 925 O O . TYR A 1 112 ? 10.450 3.788 -23.451 1.00 64.25 112 TYR A O 1
ATOM 933 N N . TYR A 1 113 ? 10.900 4.211 -21.307 1.00 64.81 113 TYR A N 1
ATOM 934 C CA . TYR A 1 113 ? 10.251 5.539 -21.302 1.00 64.81 113 TYR A CA 1
ATOM 935 C C . TYR A 1 113 ? 10.824 6.478 -22.375 1.00 64.81 113 TYR A C 1
ATOM 937 O O . TYR A 1 113 ? 10.144 7.385 -22.832 1.00 64.81 113 TYR A O 1
ATOM 945 N N . ARG A 1 114 ? 12.066 6.265 -22.826 1.00 65.19 114 ARG A N 1
ATOM 946 C CA . ARG A 1 114 ? 12.647 7.063 -23.918 1.00 65.19 114 ARG A CA 1
ATOM 947 C C . ARG A 1 114 ? 12.108 6.707 -25.306 1.00 65.19 114 ARG A C 1
ATOM 949 O O . ARG A 1 114 ? 12.256 7.511 -26.218 1.00 65.19 114 ARG A O 1
ATOM 956 N N . PHE A 1 115 ? 11.526 5.522 -25.469 1.00 73.81 115 PHE A N 1
ATOM 957 C CA . PHE A 1 115 ? 11.171 4.955 -26.774 1.00 73.81 115 PHE A CA 1
ATOM 958 C C . PHE A 1 115 ? 9.719 4.473 -26.861 1.00 73.81 115 PHE A C 1
ATOM 960 O O . PHE A 1 115 ? 9.250 4.188 -27.955 1.00 73.81 115 PHE A O 1
ATOM 967 N N . ALA A 1 116 ? 9.026 4.375 -25.727 1.00 84.31 116 ALA A N 1
ATOM 968 C CA . ALA A 1 116 ? 7.654 3.917 -25.624 1.00 84.31 116 ALA A CA 1
ATOM 969 C C . ALA A 1 116 ? 6.687 5.096 -25.518 1.00 84.31 116 ALA A C 1
ATOM 971 O O . ALA A 1 116 ? 6.952 6.112 -24.868 1.00 84.31 116 ALA A O 1
ATOM 972 N N . THR A 1 117 ? 5.530 4.915 -26.131 1.00 91.12 117 THR A N 1
ATOM 973 C CA . THR A 1 117 ? 4.338 5.722 -25.907 1.00 91.12 117 THR A CA 1
ATOM 974 C C . THR A 1 117 ? 3.552 5.170 -24.720 1.00 91.12 117 THR A C 1
ATOM 976 O O . THR A 1 117 ? 3.472 3.957 -24.516 1.00 91.12 117 THR A O 1
ATOM 979 N N . PHE A 1 118 ? 2.968 6.062 -23.918 1.00 92.00 118 PHE A N 1
ATOM 980 C CA . PHE A 1 118 ? 2.232 5.677 -22.714 1.00 92.00 118 PHE A CA 1
ATOM 981 C C . PHE A 1 118 ? 0.784 6.132 -22.778 1.00 92.00 118 PHE A C 1
ATOM 983 O O . PHE A 1 118 ? 0.493 7.291 -23.061 1.00 92.00 118 PHE A O 1
ATOM 990 N N . GLY A 1 119 ? -0.127 5.235 -22.428 1.00 93.50 119 GLY A N 1
ATOM 991 C CA . GLY A 1 119 ? -1.460 5.580 -21.963 1.00 93.50 119 GLY A CA 1
ATOM 992 C C . GLY A 1 119 ? -1.470 5.690 -20.438 1.00 93.50 119 GLY A C 1
ATOM 993 O O . GLY A 1 119 ? -0.808 4.915 -19.756 1.00 93.50 119 GLY A O 1
ATOM 994 N N . TYR A 1 120 ? -2.253 6.610 -19.884 1.00 93.56 120 TYR A N 1
ATOM 995 C CA . TYR A 1 120 ? -2.579 6.632 -18.457 1.00 93.56 120 TYR A CA 1
ATOM 996 C C . TYR A 1 120 ? -4.088 6.513 -18.277 1.00 93.56 120 TYR A C 1
ATOM 998 O O . TYR A 1 120 ? -4.856 7.383 -18.700 1.00 93.56 120 TYR A O 1
ATOM 1006 N N . ALA A 1 121 ? -4.524 5.408 -17.675 1.00 93.06 121 ALA A N 1
ATOM 1007 C CA . ALA A 1 121 ? -5.939 5.112 -17.489 1.00 93.06 121 ALA A CA 1
ATOM 1008 C C . ALA A 1 121 ? -6.444 5.724 -16.181 1.00 93.06 121 ALA A C 1
ATOM 1010 O O . ALA A 1 121 ? -6.598 5.038 -15.174 1.00 93.06 121 ALA A O 1
ATOM 1011 N N . ASN A 1 122 ? -6.735 7.027 -16.206 1.00 89.00 122 ASN A N 1
ATOM 1012 C CA . ASN A 1 122 ? -7.206 7.748 -15.026 1.00 89.00 122 ASN A CA 1
ATOM 1013 C C . ASN A 1 122 ? -8.456 7.085 -14.398 1.00 89.00 122 ASN A C 1
ATOM 1015 O O . ASN A 1 122 ? -9.519 6.922 -15.032 1.00 89.00 122 ASN A O 1
ATOM 1019 N N . GLY A 1 123 ? -8.312 6.718 -13.122 1.00 85.50 123 GLY A N 1
ATOM 1020 C CA . GLY A 1 123 ? -9.341 6.083 -12.308 1.00 85.50 123 GLY A CA 1
ATOM 1021 C C . GLY A 1 123 ? -9.405 4.560 -12.431 1.00 85.50 123 GLY A C 1
ATOM 1022 O O . GLY A 1 123 ? -10.226 3.967 -11.729 1.00 85.50 123 GLY A O 1
ATOM 1023 N N . ALA A 1 124 ? -8.576 3.943 -13.281 1.00 91.88 124 ALA A N 1
ATOM 1024 C CA . ALA A 1 124 ? -8.253 2.522 -13.193 1.00 91.88 124 ALA A CA 1
ATOM 1025 C C . ALA A 1 124 ? -7.186 2.319 -12.115 1.00 91.88 124 ALA A C 1
ATOM 1027 O O . ALA A 1 124 ? -6.261 3.128 -12.004 1.00 91.88 124 ALA A O 1
ATOM 1028 N N . LYS A 1 125 ? -7.315 1.248 -11.332 1.00 91.50 125 LYS A N 1
ATOM 1029 C CA . LYS A 1 125 ? -6.389 0.947 -10.241 1.00 91.50 125 LYS A CA 1
ATOM 1030 C C . LYS A 1 125 ? -5.876 -0.479 -10.338 1.00 91.50 125 LYS A C 1
ATOM 1032 O O . LYS A 1 125 ? -6.656 -1.395 -10.600 1.00 91.50 125 LYS A O 1
ATOM 1037 N N . TYR A 1 126 ? -4.582 -0.634 -10.096 1.00 91.31 126 TYR A N 1
ATOM 1038 C CA . TYR A 1 126 ? -3.991 -1.893 -9.667 1.00 91.31 126 TYR A CA 1
ATOM 1039 C C . TYR A 1 126 ? -3.975 -1.915 -8.144 1.00 91.31 126 TYR A C 1
ATOM 1041 O O . TYR A 1 126 ? -3.505 -0.956 -7.525 1.00 91.31 126 TYR A O 1
ATOM 1049 N N . ILE A 1 127 ? -4.527 -2.965 -7.553 1.00 89.25 127 ILE A N 1
ATOM 1050 C CA . ILE A 1 127 ? -4.756 -3.057 -6.118 1.00 89.25 127 ILE A CA 1
ATOM 1051 C C . ILE A 1 127 ? -3.840 -4.145 -5.565 1.00 89.25 127 ILE A C 1
ATOM 1053 O O . ILE A 1 127 ? -4.036 -5.325 -5.844 1.00 89.25 127 ILE A O 1
ATOM 1057 N N . PHE A 1 128 ? -2.848 -3.710 -4.792 1.00 84.12 128 PHE A N 1
ATOM 1058 C CA . PHE A 1 128 ? -1.935 -4.569 -4.053 1.00 84.12 128 PHE A CA 1
ATOM 1059 C C . PHE A 1 128 ? -2.658 -5.147 -2.833 1.00 84.12 128 PHE A C 1
ATOM 1061 O O . PHE A 1 128 ? -3.058 -4.388 -1.939 1.00 84.12 128 PHE A O 1
ATOM 1068 N N . GLU A 1 129 ? -2.835 -6.463 -2.768 1.00 81.56 129 GLU A N 1
ATOM 1069 C CA . GLU A 1 129 ? -3.509 -7.093 -1.628 1.00 81.56 129 GLU A CA 1
ATOM 1070 C C . GLU A 1 129 ? -2.528 -7.308 -0.469 1.00 81.56 129 GLU A C 1
ATOM 1072 O O . GLU A 1 129 ? -1.594 -8.115 -0.517 1.00 81.56 129 GLU A O 1
ATOM 1077 N N . SER A 1 130 ? -2.766 -6.576 0.617 1.00 74.25 130 SER A N 1
ATOM 1078 C CA . SER A 1 130 ? -1.923 -6.557 1.815 1.00 74.25 130 SER A CA 1
ATOM 1079 C C . SER A 1 130 ? -2.458 -7.477 2.920 1.00 74.25 130 SER A C 1
ATOM 1081 O O . SER A 1 130 ? -2.182 -7.240 4.103 1.00 74.25 130 SER A O 1
ATOM 1083 N N . HIS A 1 131 ? -3.214 -8.520 2.547 1.00 70.56 131 HIS A N 1
ATOM 1084 C CA . HIS A 1 131 ? -3.777 -9.498 3.481 1.00 70.56 131 HIS A CA 1
ATOM 1085 C C . HIS A 1 131 ? -2.704 -10.131 4.377 1.00 70.56 131 HIS A C 1
ATOM 1087 O O . HIS A 1 131 ? -1.521 -10.224 4.024 1.00 70.56 131 HIS A O 1
ATOM 1093 N N . ALA A 1 132 ? -3.136 -10.610 5.542 1.00 68.81 132 ALA A N 1
ATOM 1094 C CA . ALA A 1 132 ? -2.244 -11.072 6.591 1.00 68.81 132 ALA A CA 1
ATOM 1095 C C . ALA A 1 132 ? -1.227 -12.147 6.157 1.00 68.81 132 ALA A C 1
ATOM 1097 O O . ALA A 1 132 ? -0.040 -11.987 6.443 1.00 68.81 132 ALA A O 1
ATOM 1098 N N . GLY A 1 133 ? -1.634 -13.161 5.389 1.00 64.25 133 GLY A N 1
ATOM 1099 C CA . GLY A 1 133 ? -0.739 -14.219 4.903 1.00 64.25 133 GLY A CA 1
ATOM 1100 C C . GLY A 1 133 ? 0.301 -13.744 3.882 1.00 64.25 133 GLY A C 1
ATOM 1101 O O . GLY A 1 133 ? 1.376 -14.336 3.782 1.00 64.25 133 GLY A O 1
ATOM 1102 N N . ASN A 1 134 ? 0.058 -12.623 3.194 1.00 65.25 134 ASN A N 1
ATOM 1103 C CA . ASN A 1 134 ? 1.048 -11.998 2.312 1.00 65.25 134 ASN A CA 1
ATOM 1104 C C . ASN A 1 134 ? 2.055 -11.156 3.092 1.00 65.25 134 ASN A C 1
ATOM 1106 O O . ASN A 1 134 ? 3.134 -10.877 2.571 1.00 65.25 134 ASN A O 1
ATOM 1110 N N . ARG A 1 135 ? 1.758 -10.760 4.338 1.00 68.25 135 ARG A N 1
ATOM 1111 C CA . ARG A 1 135 ? 2.660 -9.905 5.124 1.00 68.25 135 ARG A CA 1
ATOM 1112 C C . ARG A 1 135 ? 3.907 -10.619 5.616 1.00 68.25 135 ARG A C 1
ATOM 1114 O O . ARG A 1 135 ? 4.888 -9.937 5.885 1.00 68.25 135 ARG A O 1
ATOM 1121 N N . ARG A 1 136 ? 3.937 -11.957 5.634 1.00 63.91 136 ARG A N 1
ATOM 1122 C CA . ARG A 1 136 ? 5.136 -12.739 5.991 1.00 63.91 136 ARG A CA 1
ATOM 1123 C C . ARG A 1 136 ? 6.379 -12.363 5.177 1.00 63.91 136 ARG A C 1
ATOM 1125 O O . ARG A 1 136 ? 7.489 -12.353 5.707 1.00 63.91 136 ARG A O 1
ATOM 1132 N N . LYS A 1 137 ? 6.215 -11.990 3.898 1.00 62.69 137 LYS A N 1
ATOM 1133 C CA . LYS A 1 137 ? 7.336 -11.516 3.057 1.00 62.69 137 LYS A CA 1
ATOM 1134 C C . LYS A 1 137 ? 7.913 -10.177 3.539 1.00 62.69 137 LYS A C 1
ATOM 1136 O O . LYS A 1 137 ? 9.081 -9.891 3.292 1.00 62.69 137 LYS A O 1
ATOM 1141 N N . TYR A 1 138 ? 7.117 -9.415 4.286 1.00 61.84 138 TYR A N 1
ATOM 1142 C CA . TYR A 1 138 ? 7.455 -8.155 4.941 1.00 61.84 138 TYR A CA 1
ATOM 1143 C C . TYR A 1 138 ? 7.569 -8.294 6.466 1.00 61.84 138 TYR A C 1
ATOM 1145 O O . TYR A 1 138 ? 7.423 -7.303 7.159 1.00 61.84 138 TYR A O 1
ATOM 1153 N N . THR A 1 139 ? 7.779 -9.479 7.036 1.00 71.94 139 THR A N 1
ATOM 1154 C CA . THR A 1 139 ? 8.152 -9.621 8.462 1.00 71.94 139 THR A CA 1
ATOM 1155 C C . THR A 1 139 ? 9.543 -10.222 8.629 1.00 71.94 139 THR A C 1
ATOM 1157 O O . THR A 1 139 ? 10.106 -10.212 9.716 1.00 71.94 139 THR A O 1
ATOM 1160 N N . ASN A 1 140 ? 10.144 -10.692 7.535 1.00 77.62 140 ASN A N 1
ATOM 1161 C CA . ASN A 1 140 ? 11.506 -11.197 7.503 1.00 77.62 140 ASN A CA 1
ATOM 1162 C C . ASN A 1 140 ? 12.490 -10.065 7.150 1.00 77.62 140 ASN A C 1
ATOM 1164 O O . ASN A 1 140 ? 12.485 -9.553 6.026 1.00 77.62 140 ASN A O 1
ATOM 1168 N N . ILE A 1 141 ? 13.348 -9.694 8.104 1.00 78.25 141 ILE A N 1
ATOM 1169 C CA . ILE A 1 141 ? 14.322 -8.598 7.986 1.00 78.25 141 ILE A CA 1
ATOM 1170 C C . ILE A 1 141 ? 15.293 -8.839 6.830 1.00 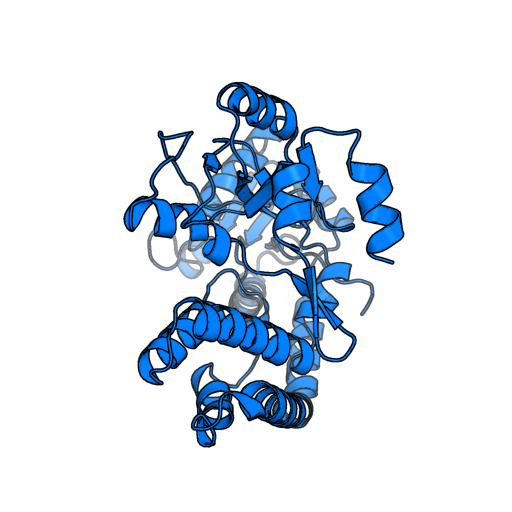78.25 141 ILE A C 1
ATOM 1172 O O . ILE A 1 141 ? 15.583 -7.909 6.076 1.00 78.25 141 ILE A O 1
ATOM 1176 N N . PHE A 1 142 ? 15.758 -10.080 6.647 1.00 82.56 142 PHE A N 1
ATOM 1177 C CA . PHE A 1 142 ? 16.653 -10.415 5.542 1.00 82.56 142 PHE A CA 1
ATOM 1178 C C . PHE A 1 142 ? 15.984 -10.117 4.197 1.00 82.56 142 PHE A C 1
ATOM 1180 O O . PHE A 1 142 ? 16.505 -9.332 3.403 1.00 82.56 142 PHE A O 1
ATOM 1187 N N . ASN A 1 143 ? 14.801 -10.692 3.964 1.00 76.19 143 ASN A N 1
ATOM 1188 C CA . ASN A 1 143 ? 14.065 -10.524 2.711 1.00 76.19 143 ASN A CA 1
ATOM 1189 C C . ASN A 1 143 ? 13.748 -9.056 2.440 1.00 76.19 143 ASN A C 1
ATOM 1191 O O . ASN A 1 143 ? 13.837 -8.604 1.300 1.00 76.19 143 ASN A O 1
ATOM 1195 N N . TRP A 1 144 ? 13.425 -8.297 3.482 1.00 74.50 144 TRP A N 1
ATOM 1196 C CA . TRP A 1 144 ? 13.134 -6.881 3.351 1.00 74.50 144 TRP A CA 1
ATOM 1197 C C . TRP A 1 144 ? 14.354 -6.037 2.978 1.00 74.50 144 TRP A C 1
ATOM 1199 O O . TRP A 1 144 ? 14.278 -5.260 2.024 1.00 74.50 144 TRP A O 1
ATOM 1209 N N . ILE A 1 145 ? 15.493 -6.224 3.655 1.00 74.69 145 ILE A N 1
ATOM 1210 C CA . ILE A 1 145 ? 16.744 -5.535 3.299 1.00 74.69 145 ILE A CA 1
ATOM 1211 C C . ILE A 1 145 ? 17.134 -5.883 1.861 1.00 74.69 145 ILE A C 1
ATOM 1213 O O . ILE A 1 145 ? 17.491 -4.992 1.091 1.00 74.69 145 ILE A O 1
ATOM 1217 N N . ILE A 1 146 ? 17.011 -7.154 1.462 1.00 76.62 146 ILE A N 1
ATOM 1218 C CA . ILE A 1 146 ? 17.280 -7.585 0.086 1.00 76.62 146 ILE A CA 1
ATOM 1219 C C . ILE A 1 146 ? 16.316 -6.951 -0.912 1.00 76.62 146 ILE A C 1
ATOM 1221 O O . ILE A 1 146 ? 16.764 -6.527 -1.978 1.00 76.62 146 ILE A O 1
ATOM 1225 N N . ALA A 1 147 ? 15.028 -6.842 -0.592 1.00 72.25 147 ALA A N 1
ATOM 1226 C CA . ALA A 1 147 ? 14.045 -6.208 -1.463 1.00 72.25 147 ALA A CA 1
ATOM 1227 C C . ALA A 1 147 ? 14.341 -4.710 -1.653 1.00 72.25 147 ALA A C 1
ATOM 1229 O O . ALA A 1 147 ? 14.372 -4.239 -2.792 1.00 72.25 147 ALA A O 1
ATOM 1230 N N . ILE A 1 148 ? 14.642 -3.976 -0.573 1.00 72.94 148 ILE A N 1
ATOM 1231 C CA . ILE A 1 148 ? 15.014 -2.553 -0.644 1.00 72.94 148 ILE A CA 1
ATOM 1232 C C . ILE A 1 148 ? 16.337 -2.373 -1.387 1.00 72.94 148 ILE A C 1
ATOM 1234 O O . ILE A 1 148 ? 16.421 -1.531 -2.280 1.00 72.94 148 ILE A O 1
ATOM 1238 N N . ALA A 1 149 ? 17.360 -3.168 -1.070 1.00 71.69 149 ALA A N 1
ATOM 1239 C CA . ALA A 1 149 ? 18.652 -3.115 -1.747 1.00 71.69 149 ALA A CA 1
ATOM 1240 C C . ALA A 1 149 ? 18.515 -3.420 -3.235 1.00 71.69 149 ALA A C 1
ATOM 1242 O O . ALA A 1 149 ? 19.059 -2.689 -4.061 1.00 71.69 149 ALA A O 1
ATOM 1243 N N . SER A 1 150 ? 17.717 -4.427 -3.586 1.00 69.94 150 SER A N 1
ATOM 1244 C CA . SER A 1 150 ? 17.399 -4.740 -4.975 1.00 69.94 150 SER A CA 1
ATOM 1245 C C . SER A 1 150 ? 16.679 -3.577 -5.640 1.00 69.94 150 SER A C 1
ATOM 1247 O O . SER A 1 150 ? 17.061 -3.213 -6.742 1.00 69.94 150 SER A O 1
ATOM 1249 N N . LEU A 1 151 ? 15.699 -2.942 -4.989 1.00 69.75 151 LEU A N 1
ATOM 1250 C CA . LEU A 1 151 ? 14.977 -1.787 -5.532 1.00 69.75 151 LEU A CA 1
ATOM 1251 C C . LEU A 1 151 ? 15.882 -0.556 -5.708 1.00 69.75 151 LEU A C 1
ATOM 1253 O O . LEU A 1 151 ? 15.798 0.133 -6.726 1.00 69.75 151 LEU A O 1
ATOM 1257 N N . CYS A 1 152 ? 16.780 -0.300 -4.758 1.00 69.06 152 CYS A N 1
ATOM 1258 C CA . CYS A 1 152 ? 17.750 0.791 -4.818 1.00 69.06 152 CYS A CA 1
ATOM 1259 C C . CYS A 1 152 ? 18.795 0.546 -5.904 1.00 69.06 152 CYS A C 1
ATOM 1261 O O . CYS A 1 152 ? 19.029 1.426 -6.726 1.00 69.06 152 CYS A O 1
ATOM 1263 N N . MET A 1 153 ? 19.373 -0.657 -5.963 1.00 66.62 153 MET A N 1
ATOM 1264 C CA . MET A 1 153 ? 20.333 -1.049 -6.996 1.00 66.62 153 MET A CA 1
ATOM 1265 C C . MET A 1 153 ? 19.688 -1.097 -8.373 1.00 66.62 153 MET A C 1
ATOM 1267 O O . MET A 1 153 ? 20.319 -0.664 -9.337 1.00 66.62 153 MET A O 1
ATOM 1271 N N . LYS A 1 154 ? 18.417 -1.548 -8.449 1.00 62.66 154 LYS A N 1
ATOM 1272 C CA . LYS A 1 154 ? 17.537 -1.388 -9.614 1.00 62.66 154 LYS A CA 1
ATOM 1273 C C . LYS A 1 154 ? 17.650 0.099 -9.959 1.00 62.66 154 LYS A C 1
ATOM 1275 O O . LYS A 1 154 ? 18.361 0.453 -10.890 1.00 62.66 154 LYS A O 1
ATOM 1280 N N . ASN A 1 155 ? 17.076 0.997 -9.171 1.00 60.06 155 ASN A N 1
ATOM 1281 C CA . ASN A 1 155 ? 16.995 2.417 -9.516 1.00 60.06 155 ASN A CA 1
ATOM 1282 C C . ASN A 1 155 ? 18.348 3.118 -9.816 1.00 60.06 155 ASN A C 1
ATOM 1284 O O . ASN A 1 155 ? 18.398 4.003 -10.674 1.00 60.06 155 ASN A O 1
ATOM 1288 N N . ALA A 1 156 ? 19.438 2.714 -9.161 1.00 63.41 156 ALA A N 1
ATOM 1289 C CA . ALA A 1 156 ? 20.772 3.296 -9.304 1.00 63.41 156 ALA A CA 1
ATOM 1290 C C . ALA A 1 156 ? 21.430 2.985 -10.657 1.00 63.41 156 ALA A C 1
ATOM 1292 O O . ALA A 1 156 ? 21.741 3.913 -11.409 1.00 63.41 156 ALA A O 1
ATOM 1293 N N . ILE A 1 157 ? 21.526 1.693 -11.017 1.00 58.75 157 ILE A N 1
ATOM 1294 C CA . ILE A 1 157 ? 21.979 1.224 -12.348 1.00 58.75 157 ILE A CA 1
ATOM 1295 C C . ILE A 1 157 ? 21.184 1.921 -13.458 1.00 58.75 157 ILE A C 1
ATOM 1297 O O . ILE A 1 157 ? 21.654 2.162 -14.565 1.00 58.75 157 ILE A O 1
ATOM 1301 N N . TYR A 1 158 ? 19.933 2.220 -13.152 1.00 54.25 158 TYR A N 1
ATOM 1302 C CA . TYR A 1 158 ? 18.915 2.584 -14.105 1.00 54.25 158 TYR A CA 1
ATOM 1303 C C . TYR A 1 158 ? 18.774 4.072 -14.404 1.00 54.25 158 TYR A C 1
ATOM 1305 O O . TYR A 1 158 ? 18.468 4.427 -15.542 1.00 54.25 158 TYR A O 1
ATOM 1313 N N . ASN A 1 159 ? 19.055 4.949 -13.443 1.00 54.34 159 ASN A N 1
ATOM 1314 C CA . ASN A 1 159 ? 19.143 6.391 -13.697 1.00 54.34 159 ASN A CA 1
ATOM 1315 C C . ASN A 1 159 ? 20.592 6.859 -13.912 1.00 54.34 159 ASN A C 1
ATOM 1317 O O . ASN A 1 159 ? 20.848 8.059 -13.861 1.00 54.34 159 ASN A O 1
ATOM 1321 N N . ASN A 1 160 ? 21.540 5.936 -14.128 1.00 58.12 160 ASN A N 1
ATOM 1322 C CA . ASN A 1 160 ? 22.979 6.217 -14.096 1.00 58.12 160 ASN A CA 1
ATOM 1323 C C . ASN A 1 160 ? 23.401 6.964 -12.817 1.00 58.12 160 ASN A C 1
ATOM 1325 O O . ASN A 1 160 ? 24.286 7.823 -12.835 1.00 58.12 160 ASN A O 1
ATOM 1329 N N . ILE A 1 161 ? 22.742 6.651 -11.699 1.00 58.66 161 ILE A N 1
ATOM 1330 C CA . ILE A 1 161 ? 23.075 7.211 -10.396 1.00 58.66 161 ILE A CA 1
ATOM 1331 C C . ILE A 1 161 ? 24.220 6.369 -9.844 1.00 58.66 161 ILE A C 1
ATOM 1333 O O . ILE A 1 161 ? 24.017 5.355 -9.183 1.00 58.66 161 ILE A O 1
ATOM 1337 N N . PHE A 1 162 ? 25.437 6.801 -10.156 1.00 59.34 162 PHE A N 1
ATOM 1338 C CA . PHE A 1 162 ? 26.672 6.206 -9.642 1.00 59.34 162 PHE A CA 1
ATOM 1339 C C . PHE A 1 162 ? 27.335 7.080 -8.570 1.00 59.34 162 PHE A C 1
ATOM 1341 O O . PHE A 1 162 ? 28.441 6.785 -8.125 1.00 59.34 162 PHE A O 1
ATOM 1348 N N . ASN A 1 163 ? 26.674 8.164 -8.138 1.00 63.62 163 ASN A N 1
ATOM 1349 C CA . ASN A 1 163 ? 27.133 8.934 -6.988 1.00 63.62 163 ASN A CA 1
ATOM 1350 C C . ASN A 1 163 ? 26.475 8.412 -5.698 1.00 63.62 163 ASN A C 1
ATOM 1352 O O . ASN A 1 163 ? 25.285 8.097 -5.648 1.00 63.62 163 ASN A O 1
ATOM 1356 N N . LYS A 1 164 ? 27.287 8.317 -4.643 1.00 63.16 164 LYS A N 1
ATOM 1357 C CA . LYS A 1 164 ? 26.906 7.774 -3.333 1.00 63.16 164 LYS A CA 1
ATOM 1358 C C . LYS A 1 164 ? 25.767 8.560 -2.665 1.00 63.16 164 LYS A C 1
ATOM 1360 O O . LYS A 1 164 ? 24.939 7.968 -1.983 1.00 63.16 164 LYS A O 1
ATOM 1365 N N . ASN A 1 165 ? 25.695 9.874 -2.876 1.00 63.94 165 ASN A N 1
ATOM 1366 C CA . ASN A 1 165 ? 24.744 10.750 -2.182 1.00 63.94 165 ASN A CA 1
ATOM 1367 C C . ASN A 1 165 ? 23.305 10.595 -2.694 1.00 63.94 165 ASN A C 1
ATOM 1369 O O . ASN A 1 165 ? 22.368 10.575 -1.899 1.00 63.94 165 ASN A O 1
ATOM 1373 N N . ASP A 1 166 ? 23.117 10.443 -4.002 1.00 62.69 166 ASP A N 1
ATOM 1374 C CA . ASP A 1 166 ? 21.804 10.202 -4.602 1.00 62.69 166 ASP A CA 1
ATOM 1375 C C . ASP A 1 166 ? 21.288 8.795 -4.273 1.00 62.69 166 ASP A C 1
ATOM 1377 O O . ASP A 1 166 ? 20.088 8.626 -4.046 1.00 62.69 166 ASP A O 1
ATOM 1381 N N . PHE A 1 167 ? 22.186 7.805 -4.176 1.00 65.56 167 PHE A N 1
ATOM 1382 C CA . PHE A 1 167 ? 21.845 6.469 -3.681 1.00 65.56 167 PHE A CA 1
ATOM 1383 C C . PHE A 1 167 ? 21.358 6.519 -2.228 1.00 65.56 167 PHE A C 1
ATOM 1385 O O . PHE A 1 167 ? 20.287 5.996 -1.927 1.00 65.56 167 PHE A O 1
ATOM 1392 N N . ILE A 1 168 ? 22.098 7.206 -1.345 1.00 66.69 168 ILE A N 1
ATOM 1393 C CA . ILE A 1 168 ? 21.713 7.421 0.060 1.00 66.69 168 ILE A CA 1
ATOM 1394 C C . ILE A 1 168 ? 20.342 8.092 0.152 1.00 66.69 168 ILE A C 1
ATOM 1396 O O . ILE A 1 168 ? 19.471 7.627 0.884 1.00 66.69 168 ILE A O 1
ATOM 1400 N N . ARG A 1 169 ? 20.127 9.167 -0.617 1.00 66.31 169 ARG A N 1
ATOM 1401 C CA . ARG A 1 169 ? 18.849 9.888 -0.623 1.00 66.31 169 ARG A CA 1
ATOM 1402 C C . ARG A 1 169 ? 17.695 8.971 -1.026 1.00 66.31 169 ARG A C 1
ATOM 1404 O O . ARG A 1 169 ? 16.647 9.017 -0.392 1.00 66.31 169 ARG A O 1
ATOM 1411 N N . PHE A 1 170 ? 17.879 8.151 -2.061 1.00 66.62 170 PHE A N 1
ATOM 1412 C CA . PHE A 1 170 ? 16.836 7.246 -2.540 1.00 66.62 170 PHE A CA 1
ATOM 1413 C C . PHE A 1 170 ? 16.562 6.091 -1.571 1.00 66.62 170 PHE A C 1
ATOM 1415 O O . PHE A 1 170 ? 15.402 5.763 -1.329 1.00 66.62 170 PHE A O 1
ATOM 1422 N N . TRP A 1 171 ? 17.608 5.518 -0.970 1.00 71.38 171 TRP A N 1
ATOM 1423 C CA . TRP A 1 171 ? 17.451 4.525 0.091 1.00 71.38 171 TRP A CA 1
ATOM 1424 C C . TRP A 1 171 ? 16.623 5.083 1.244 1.00 71.38 171 TRP A C 1
ATOM 1426 O O . TRP A 1 171 ? 15.633 4.469 1.634 1.00 71.38 171 TRP A O 1
ATOM 1436 N N . ASN A 1 172 ? 16.982 6.269 1.744 1.00 66.94 172 ASN A N 1
ATOM 1437 C CA . ASN A 1 172 ? 16.253 6.906 2.836 1.00 66.94 172 ASN A CA 1
ATOM 1438 C C . ASN A 1 172 ? 14.801 7.186 2.445 1.00 66.94 172 ASN A C 1
ATOM 1440 O O . ASN A 1 172 ? 13.913 6.928 3.240 1.00 66.94 172 ASN A O 1
ATOM 1444 N N . GLN A 1 173 ? 14.531 7.618 1.209 1.00 65.94 173 GLN A N 1
ATOM 1445 C CA . GLN A 1 173 ? 13.157 7.812 0.735 1.00 65.94 173 GLN A CA 1
ATOM 1446 C C . GLN A 1 173 ? 12.321 6.527 0.771 1.00 65.94 173 GLN A C 1
ATOM 1448 O O . GLN A 1 173 ? 11.179 6.582 1.210 1.00 65.94 173 GLN A O 1
ATOM 1453 N N . ILE A 1 174 ? 12.867 5.387 0.333 1.00 63.75 174 ILE A N 1
ATOM 1454 C CA . ILE A 1 174 ? 12.152 4.100 0.364 1.00 63.75 174 ILE A CA 1
ATOM 1455 C C . ILE A 1 174 ? 11.983 3.617 1.803 1.00 63.75 174 ILE A C 1
ATOM 1457 O O . ILE A 1 174 ? 10.904 3.182 2.190 1.00 63.75 174 ILE A O 1
ATOM 1461 N N . PHE A 1 175 ? 13.052 3.677 2.592 1.00 62.44 175 PHE A N 1
ATOM 1462 C CA . PHE A 1 175 ? 13.069 3.163 3.956 1.00 62.44 175 PHE A CA 1
ATOM 1463 C C . PHE A 1 175 ? 12.251 4.040 4.914 1.00 62.44 175 PHE A C 1
ATOM 1465 O O . PHE A 1 175 ? 11.764 3.562 5.925 1.00 62.44 175 PHE A O 1
ATOM 1472 N N . GLU A 1 176 ? 12.080 5.326 4.630 1.00 59.94 176 GLU A N 1
ATOM 1473 C CA . GLU A 1 176 ? 11.266 6.237 5.445 1.00 59.94 176 GLU A CA 1
ATOM 1474 C C . GLU A 1 176 ? 9.857 6.428 4.867 1.00 59.94 176 GLU A C 1
ATOM 1476 O O . GLU A 1 176 ? 9.055 7.185 5.428 1.00 59.94 176 GLU A O 1
ATOM 1481 N N . ASP A 1 177 ? 9.528 5.737 3.767 1.00 58.84 177 ASP A N 1
ATOM 1482 C CA . ASP A 1 177 ? 8.199 5.783 3.173 1.00 58.84 177 ASP A CA 1
ATOM 1483 C C . ASP A 1 177 ? 7.162 5.283 4.189 1.00 58.84 177 ASP A C 1
ATOM 1485 O O . ASP A 1 177 ? 7.203 4.158 4.697 1.00 58.84 177 ASP A O 1
ATOM 1489 N N . LYS A 1 178 ? 6.199 6.162 4.481 1.00 48.56 178 LYS A N 1
ATOM 1490 C CA . LYS A 1 178 ? 5.142 5.969 5.480 1.00 48.56 178 LYS A CA 1
ATOM 1491 C C . LYS A 1 178 ? 4.212 4.797 5.148 1.00 48.56 178 LYS A C 1
ATOM 1493 O O . LYS A 1 178 ? 3.456 4.385 6.026 1.00 48.56 178 LYS A O 1
ATOM 1498 N N . SER A 1 179 ? 4.245 4.303 3.911 1.00 48.88 179 SER A N 1
ATOM 1499 C CA . SER A 1 179 ? 3.471 3.152 3.439 1.00 48.88 179 SER A CA 1
ATOM 1500 C C . SER A 1 179 ? 4.110 1.794 3.768 1.00 48.88 179 SER A C 1
ATOM 1502 O O . SER A 1 179 ? 3.442 0.769 3.641 1.00 48.88 179 SER A O 1
ATOM 1504 N N . GLN A 1 180 ? 5.373 1.749 4.213 1.00 57.22 180 GLN A N 1
ATOM 1505 C CA . GLN A 1 180 ? 6.076 0.484 4.440 1.00 57.22 180 GLN A CA 1
ATOM 1506 C C . GLN A 1 180 ? 5.935 -0.034 5.873 1.00 57.22 180 GLN A C 1
ATOM 1508 O O . GLN A 1 180 ? 6.369 0.593 6.836 1.00 57.22 180 GLN A O 1
ATOM 1513 N N . PHE A 1 181 ? 5.392 -1.245 5.988 1.00 53.00 181 PHE A N 1
ATOM 1514 C CA . PHE A 1 181 ? 5.068 -1.927 7.242 1.00 53.00 181 PHE A CA 1
ATOM 1515 C C . PHE A 1 181 ? 6.267 -2.121 8.195 1.00 53.00 181 PHE A C 1
ATOM 1517 O O . PHE A 1 181 ? 6.130 -1.968 9.405 1.00 53.00 181 PHE A O 1
ATOM 1524 N N . LEU A 1 182 ? 7.464 -2.423 7.682 1.00 49.50 182 LEU A N 1
ATOM 1525 C CA . LEU A 1 182 ? 8.614 -2.813 8.518 1.00 49.50 182 LEU A CA 1
ATOM 1526 C C . LEU A 1 182 ? 9.364 -1.672 9.191 1.00 49.50 182 LEU A C 1
ATOM 1528 O O . LEU A 1 182 ? 9.985 -1.867 10.235 1.00 49.50 182 LEU A O 1
ATOM 1532 N N . THR A 1 183 ? 9.273 -0.475 8.630 1.00 48.38 183 THR A N 1
ATOM 1533 C CA . THR A 1 183 ? 10.050 0.696 9.061 1.00 48.38 183 THR A CA 1
ATOM 1534 C C . THR A 1 183 ? 9.684 1.133 10.482 1.00 48.38 183 THR A C 1
ATOM 1536 O O . THR A 1 183 ? 10.435 1.846 11.141 1.00 48.38 183 THR A O 1
ATOM 1539 N N . GLY A 1 184 ? 8.532 0.670 10.978 1.00 48.53 184 GLY A N 1
ATOM 1540 C CA . GLY A 1 184 ? 8.009 0.980 12.297 1.00 48.53 184 GLY A CA 1
ATOM 1541 C C . GLY A 1 184 ? 8.164 -0.109 13.354 1.00 48.53 184 GLY A C 1
ATOM 1542 O O . GLY A 1 184 ? 7.533 0.049 14.386 1.00 48.53 184 GLY A O 1
ATOM 1543 N N . LEU A 1 185 ? 8.902 -1.204 13.147 1.00 49.72 185 LEU A N 1
ATOM 1544 C CA . LEU A 1 185 ? 8.954 -2.318 14.122 1.00 49.72 185 LEU A CA 1
ATOM 1545 C C . LEU A 1 185 ? 10.354 -2.670 14.635 1.00 49.72 185 LEU A C 1
ATOM 1547 O O . LEU A 1 185 ? 10.478 -3.500 15.533 1.00 49.72 185 LEU A O 1
ATOM 1551 N N . THR A 1 186 ? 11.402 -2.044 14.109 1.00 52.31 186 THR A N 1
ATOM 1552 C CA . THR A 1 186 ? 12.784 -2.361 14.478 1.00 52.31 186 THR A CA 1
ATOM 1553 C C . THR A 1 186 ? 13.428 -1.247 15.300 1.00 52.31 186 THR A C 1
ATOM 1555 O O . THR A 1 186 ? 13.196 -0.066 15.059 1.00 52.31 186 THR A O 1
ATOM 1558 N N . ASN A 1 187 ? 14.267 -1.620 16.271 1.00 53.44 187 ASN A N 1
ATOM 1559 C CA . ASN A 1 187 ? 15.026 -0.681 17.112 1.00 53.44 187 ASN A CA 1
ATOM 1560 C C . ASN A 1 187 ? 16.274 -0.095 16.421 1.00 53.44 187 ASN A C 1
ATOM 1562 O O . ASN A 1 187 ? 17.016 0.654 17.052 1.00 53.44 187 ASN A O 1
ATOM 1566 N N . TYR A 1 188 ? 16.520 -0.426 15.152 1.00 55.12 188 TYR A N 1
ATOM 1567 C CA . TYR A 1 188 ? 17.605 0.145 14.354 1.00 55.12 188 TYR A CA 1
ATOM 1568 C C . TYR A 1 188 ? 17.071 1.201 13.384 1.00 55.12 188 TYR A C 1
ATOM 1570 O O . TYR A 1 188 ? 15.952 1.088 12.873 1.00 55.12 188 TYR A O 1
ATOM 1578 N N . SER A 1 189 ? 17.874 2.230 13.116 1.00 60.47 189 SER A N 1
ATOM 1579 C CA . SER A 1 189 ? 17.520 3.284 12.165 1.00 60.47 189 SER A CA 1
ATOM 1580 C C . SER A 1 189 ? 17.824 2.876 10.717 1.00 60.47 189 SER A C 1
ATOM 1582 O O . SER A 1 189 ? 18.680 2.027 10.456 1.00 60.47 189 SER A O 1
ATOM 1584 N N . SER A 1 190 ? 17.154 3.525 9.756 1.00 57.28 190 SER A N 1
ATOM 1585 C CA . SER A 1 190 ? 17.479 3.459 8.317 1.00 57.28 190 SER A CA 1
ATOM 1586 C C . SER A 1 190 ? 18.967 3.666 8.053 1.00 57.28 190 SER A C 1
ATOM 1588 O O . SER A 1 190 ? 19.572 2.974 7.233 1.00 57.28 190 SER A O 1
ATOM 1590 N N . LYS A 1 191 ? 19.551 4.585 8.820 1.00 59.31 191 LYS A N 1
ATOM 1591 C CA . LYS A 1 191 ? 20.953 4.960 8.800 1.00 59.31 191 LYS A CA 1
ATOM 1592 C C . LYS A 1 191 ? 21.881 3.834 9.263 1.00 59.31 191 LYS A C 1
ATOM 1594 O O . LYS A 1 191 ? 22.898 3.633 8.618 1.00 59.31 191 LYS A O 1
ATOM 1599 N N . ASP A 1 192 ? 21.531 3.056 10.289 1.00 64.69 192 ASP A N 1
ATOM 1600 C CA . ASP A 1 192 ? 22.401 1.976 10.797 1.00 64.69 192 ASP A CA 1
ATOM 1601 C C . ASP A 1 192 ? 22.564 0.834 9.781 1.00 64.69 192 ASP A C 1
ATOM 1603 O O . ASP A 1 192 ? 23.656 0.283 9.615 1.00 64.69 192 ASP A O 1
ATOM 1607 N N . VAL A 1 193 ? 21.481 0.495 9.072 1.00 61.75 193 VAL A N 1
ATOM 1608 C CA . VAL A 1 193 ? 21.500 -0.485 7.972 1.00 61.75 193 VAL A CA 1
ATOM 1609 C C . VAL A 1 193 ? 22.273 0.078 6.785 1.00 61.75 193 VAL A C 1
ATOM 1611 O O . VAL A 1 193 ? 23.152 -0.586 6.236 1.00 61.75 193 VAL A O 1
ATOM 1614 N N . LEU A 1 194 ? 21.954 1.313 6.393 1.00 60.84 194 LEU A N 1
ATOM 1615 C CA . LEU A 1 194 ? 22.536 1.952 5.222 1.00 60.84 194 LEU A CA 1
ATOM 1616 C C . LEU A 1 194 ? 24.039 2.188 5.381 1.00 60.84 194 LEU A C 1
ATOM 1618 O O . LEU A 1 194 ? 24.798 1.882 4.465 1.00 60.84 194 LEU A O 1
ATOM 1622 N N . ASP A 1 195 ? 24.482 2.680 6.537 1.00 64.56 195 ASP A N 1
ATOM 1623 C CA . ASP A 1 195 ? 25.894 2.934 6.815 1.00 64.56 195 ASP A CA 1
ATOM 1624 C C . ASP A 1 195 ? 26.695 1.631 6.699 1.00 64.56 195 ASP A C 1
ATOM 1626 O O . ASP A 1 195 ? 27.731 1.622 6.037 1.00 64.56 195 ASP A O 1
ATOM 1630 N N . LYS A 1 196 ? 26.175 0.503 7.210 1.00 64.25 196 LYS A N 1
ATOM 1631 C CA . LYS A 1 196 ? 26.815 -0.819 7.080 1.00 64.25 196 LYS A CA 1
ATOM 1632 C C . LYS A 1 196 ? 26.814 -1.358 5.642 1.00 64.25 196 LYS A C 1
ATOM 1634 O O . LYS A 1 196 ? 27.824 -1.907 5.209 1.00 64.25 196 LYS A O 1
ATOM 1639 N N . ILE A 1 197 ? 25.735 -1.166 4.873 1.00 61.53 197 ILE A N 1
ATOM 1640 C CA . ILE A 1 197 ? 25.675 -1.559 3.447 1.00 61.53 197 ILE A CA 1
ATOM 1641 C C . ILE A 1 197 ? 26.636 -0.716 2.591 1.00 61.53 197 ILE A C 1
ATOM 1643 O O . ILE A 1 197 ? 27.202 -1.215 1.617 1.00 61.53 197 ILE A O 1
ATOM 1647 N N . LEU A 1 198 ? 26.840 0.558 2.942 1.00 57.88 198 LEU A N 1
ATOM 1648 C CA . LEU A 1 198 ? 27.609 1.515 2.142 1.00 57.88 198 LEU A CA 1
ATOM 1649 C C . LEU A 1 198 ? 29.091 1.651 2.511 1.00 57.88 198 LEU A C 1
ATOM 1651 O O . LEU A 1 198 ? 29.788 2.428 1.840 1.00 57.88 198 LEU A O 1
ATOM 1655 N N . ILE A 1 199 ? 29.588 0.939 3.533 1.00 56.69 199 ILE A N 1
ATOM 1656 C CA . ILE A 1 199 ? 31.026 0.913 3.873 1.00 56.69 199 ILE A CA 1
ATOM 1657 C C . ILE A 1 199 ? 31.860 0.508 2.643 1.00 56.69 199 ILE A C 1
ATOM 1659 O O . ILE A 1 199 ? 32.866 1.156 2.359 1.00 56.69 199 ILE A O 1
ATOM 1663 N N . ASP A 1 200 ? 31.353 -0.421 1.825 1.00 50.47 200 ASP A N 1
ATOM 1664 C CA . ASP A 1 200 ? 32.039 -0.962 0.641 1.00 50.47 200 ASP A CA 1
ATOM 1665 C C . ASP A 1 200 ? 31.379 -0.567 -0.699 1.00 50.47 200 ASP A C 1
ATOM 1667 O O . ASP A 1 200 ? 31.536 -1.241 -1.715 1.00 50.47 200 ASP A O 1
ATOM 1671 N N . PHE A 1 201 ? 30.656 0.560 -0.750 1.00 51.56 201 PHE A N 1
ATOM 1672 C CA . PHE A 1 201 ? 29.898 1.021 -1.935 1.00 51.56 201 PHE A CA 1
ATOM 1673 C C . PHE A 1 201 ? 30.746 1.320 -3.195 1.00 51.56 201 PHE A C 1
ATOM 1675 O O . PHE A 1 201 ? 30.209 1.717 -4.226 1.00 51.56 201 PHE A O 1
ATOM 1682 N N . LYS A 1 202 ? 32.076 1.173 -3.147 1.00 48.91 202 LYS A N 1
ATOM 1683 C CA . LYS A 1 202 ? 32.958 1.474 -4.289 1.00 48.91 202 LYS A CA 1
ATOM 1684 C C . LYS A 1 202 ? 32.917 0.431 -5.409 1.00 48.91 202 LYS A C 1
ATOM 1686 O O . LYS A 1 202 ? 33.544 0.662 -6.437 1.00 48.91 202 LYS A O 1
ATOM 1691 N N . ASP A 1 203 ? 32.174 -0.657 -5.234 1.00 52.34 203 ASP A N 1
ATOM 1692 C CA . ASP A 1 203 ? 32.083 -1.724 -6.220 1.00 52.34 203 ASP A CA 1
ATOM 1693 C C . ASP A 1 203 ? 30.625 -2.143 -6.455 1.00 52.34 203 ASP A C 1
ATOM 1695 O O . ASP A 1 203 ? 30.030 -2.909 -5.691 1.00 52.34 203 ASP A O 1
ATOM 1699 N N . THR A 1 204 ? 30.021 -1.610 -7.521 1.00 53.97 204 THR A N 1
ATOM 1700 C CA . THR A 1 204 ? 28.670 -1.992 -7.956 1.00 53.97 204 THR A CA 1
ATOM 1701 C C . THR A 1 204 ? 28.545 -3.490 -8.223 1.00 53.97 204 THR A C 1
ATOM 1703 O O . THR A 1 204 ? 27.443 -4.027 -8.087 1.00 53.97 204 THR A O 1
ATOM 1706 N N . ASP A 1 205 ? 29.647 -4.173 -8.542 1.00 57.62 205 ASP A N 1
ATOM 1707 C CA . ASP A 1 205 ? 29.636 -5.601 -8.863 1.00 57.62 205 ASP A CA 1
ATOM 1708 C C . ASP A 1 205 ? 29.429 -6.460 -7.604 1.00 57.62 205 ASP A C 1
ATOM 1710 O O . ASP A 1 205 ? 28.863 -7.554 -7.677 1.00 57.62 205 ASP A O 1
ATOM 1714 N N . ASN A 1 206 ? 29.768 -5.921 -6.426 1.00 65.69 206 ASN A N 1
ATOM 1715 C CA . ASN A 1 206 ? 29.653 -6.601 -5.135 1.00 65.69 206 ASN A CA 1
ATOM 1716 C C . ASN A 1 206 ? 28.524 -6.065 -4.234 1.00 65.69 206 ASN A C 1
ATOM 1718 O O . ASN A 1 206 ? 28.256 -6.639 -3.177 1.00 65.69 206 ASN A O 1
ATOM 1722 N N . PHE A 1 207 ? 27.787 -5.029 -4.658 1.00 69.94 207 PHE A N 1
ATOM 1723 C CA . PHE A 1 207 ? 26.723 -4.399 -3.860 1.00 69.94 207 PHE A CA 1
ATOM 1724 C C . PHE A 1 207 ? 25.697 -5.403 -3.308 1.00 69.94 207 PHE A C 1
ATOM 1726 O O . PHE A 1 207 ? 25.412 -5.411 -2.113 1.00 69.94 207 PHE A O 1
ATOM 1733 N N . MET A 1 208 ? 25.163 -6.290 -4.155 1.00 74.81 208 MET A N 1
ATOM 1734 C CA . MET A 1 208 ? 24.163 -7.272 -3.713 1.00 74.81 208 MET A CA 1
ATOM 1735 C C . MET A 1 208 ? 24.754 -8.354 -2.803 1.00 74.81 208 MET A C 1
ATOM 1737 O O . MET A 1 208 ? 24.034 -8.907 -1.974 1.00 74.81 208 MET A O 1
ATOM 1741 N N . GLN A 1 209 ? 26.049 -8.658 -2.928 1.00 74.31 209 GLN A N 1
ATOM 1742 C CA . GLN A 1 209 ? 26.730 -9.578 -2.013 1.00 74.31 209 GLN A CA 1
ATOM 1743 C C . GLN A 1 209 ? 26.892 -8.933 -0.630 1.00 74.31 209 GLN A C 1
ATOM 1745 O O . GLN A 1 209 ? 26.578 -9.561 0.382 1.00 74.31 209 GLN A O 1
ATOM 1750 N N . ASN A 1 210 ? 27.265 -7.653 -0.591 1.00 73.44 210 ASN A N 1
ATOM 1751 C CA . ASN A 1 210 ? 27.356 -6.876 0.645 1.00 73.44 210 ASN A CA 1
ATOM 1752 C C . ASN A 1 210 ? 25.982 -6.689 1.297 1.00 73.44 210 ASN A C 1
ATOM 1754 O O . ASN A 1 210 ? 25.840 -6.919 2.496 1.00 73.44 210 ASN A O 1
ATOM 1758 N N . ALA A 1 211 ? 24.945 -6.383 0.511 1.00 75.81 211 ALA A N 1
ATOM 1759 C CA . ALA A 1 211 ? 23.571 -6.311 1.000 1.00 75.81 211 ALA A CA 1
ATOM 1760 C C . ALA A 1 211 ? 23.119 -7.640 1.626 1.00 75.81 211 ALA A C 1
ATOM 1762 O O . ALA A 1 211 ? 22.516 -7.621 2.691 1.00 75.81 211 ALA A O 1
ATOM 1763 N N . LYS A 1 212 ? 23.464 -8.793 1.028 1.00 81.19 212 LYS A N 1
ATOM 1764 C CA . LYS A 1 212 ? 23.204 -10.127 1.608 1.00 81.19 212 LYS A CA 1
ATOM 1765 C C . LYS A 1 212 ? 23.942 -10.364 2.916 1.00 81.19 212 LYS A C 1
ATOM 1767 O O . LYS A 1 212 ? 23.341 -10.878 3.856 1.00 81.19 212 LYS A O 1
ATOM 1772 N N . LYS A 1 213 ? 25.218 -9.986 2.995 1.00 81.75 213 LYS A N 1
ATOM 1773 C CA . LYS A 1 213 ? 25.997 -10.108 4.231 1.00 81.75 213 LYS A CA 1
ATOM 1774 C C . LYS A 1 213 ? 25.374 -9.279 5.356 1.00 81.75 213 LYS A C 1
ATOM 1776 O O . LYS A 1 213 ? 25.086 -9.825 6.416 1.00 81.75 213 LYS A O 1
ATOM 1781 N N . VAL A 1 214 ? 25.089 -8.003 5.095 1.00 79.81 214 VAL A N 1
ATOM 1782 C CA . VAL A 1 214 ? 24.472 -7.109 6.084 1.00 79.81 214 VAL A CA 1
ATOM 1783 C C . VAL A 1 214 ? 23.061 -7.574 6.443 1.00 79.81 214 VAL A C 1
ATOM 1785 O O . VAL A 1 214 ? 22.717 -7.609 7.617 1.00 79.81 214 VAL A O 1
ATOM 1788 N N . ALA A 1 215 ? 22.257 -8.003 5.468 1.00 80.38 215 ALA A N 1
ATOM 1789 C CA . ALA A 1 215 ? 20.926 -8.549 5.721 1.00 80.38 215 ALA A CA 1
ATOM 1790 C C . ALA A 1 215 ? 20.968 -9.758 6.670 1.00 80.38 215 ALA A C 1
ATOM 1792 O O . ALA A 1 215 ? 20.130 -9.854 7.562 1.00 80.38 215 ALA A O 1
ATOM 1793 N N . ASN A 1 216 ? 21.954 -10.650 6.512 1.00 84.44 216 ASN A N 1
ATOM 1794 C CA . ASN A 1 216 ? 22.155 -11.785 7.416 1.00 84.44 216 ASN A CA 1
ATOM 1795 C C . ASN A 1 216 ? 22.560 -11.336 8.823 1.00 84.44 216 ASN A C 1
ATOM 1797 O O . ASN A 1 216 ? 21.991 -11.822 9.797 1.00 84.44 216 ASN A O 1
ATOM 1801 N N . GLU A 1 217 ? 23.513 -10.407 8.938 1.00 83.12 217 GLU A N 1
ATOM 1802 C CA . GLU A 1 217 ? 23.940 -9.858 10.232 1.00 83.12 217 GLU A CA 1
ATOM 1803 C C . GLU A 1 217 ? 22.758 -9.222 10.980 1.00 83.12 217 GLU A C 1
ATOM 1805 O O . GLU A 1 217 ? 22.515 -9.545 12.141 1.00 83.12 217 GLU A O 1
ATOM 1810 N N . PHE A 1 218 ? 21.960 -8.396 10.295 1.00 80.94 218 PHE A N 1
ATOM 1811 C CA . PHE A 1 218 ? 20.784 -7.754 10.886 1.00 80.94 218 PHE A CA 1
ATOM 1812 C C . PHE A 1 218 ? 19.671 -8.740 11.222 1.00 80.94 218 PHE A C 1
ATOM 1814 O O . PHE A 1 218 ? 19.027 -8.592 12.257 1.00 80.94 218 PHE A O 1
ATOM 1821 N N . ALA A 1 219 ? 19.421 -9.740 10.377 1.00 83.75 219 ALA A N 1
ATOM 1822 C CA . ALA A 1 219 ? 18.428 -10.758 10.688 1.00 83.75 219 ALA A CA 1
ATOM 1823 C C . ALA A 1 219 ? 18.826 -11.544 11.948 1.00 83.75 219 ALA A C 1
ATOM 1825 O O . ALA A 1 219 ? 17.996 -11.736 12.829 1.00 83.75 219 ALA A O 1
ATOM 1826 N N . LEU A 1 220 ? 20.097 -11.932 12.092 1.00 84.25 220 LEU A N 1
ATOM 1827 C CA . LEU A 1 220 ? 20.572 -12.624 13.295 1.00 84.25 220 LEU A CA 1
ATOM 1828 C C . LEU A 1 220 ? 20.464 -11.757 14.556 1.00 84.25 220 LEU A C 1
ATOM 1830 O O . LEU A 1 220 ? 20.103 -12.264 15.616 1.00 84.25 220 LEU A O 1
ATOM 1834 N N . GLU A 1 221 ? 20.770 -10.465 14.444 1.00 83.31 221 GLU A N 1
ATOM 1835 C CA . GLU A 1 221 ? 20.775 -9.539 15.579 1.00 83.31 221 GLU A CA 1
ATOM 1836 C C . GLU A 1 221 ? 19.359 -9.094 15.990 1.00 83.31 221 GLU A C 1
ATOM 1838 O O . GLU A 1 221 ? 19.039 -9.053 17.178 1.00 83.31 221 GLU A O 1
ATOM 1843 N N . PHE A 1 222 ? 18.491 -8.779 15.024 1.00 80.12 222 PHE A N 1
ATOM 1844 C CA . PHE A 1 222 ? 17.242 -8.054 15.281 1.00 80.12 222 PHE A CA 1
ATOM 1845 C C . PHE A 1 222 ? 15.963 -8.853 15.026 1.00 80.12 222 PHE A C 1
ATOM 1847 O O . PHE A 1 222 ? 14.922 -8.466 15.562 1.00 80.12 222 PHE A O 1
ATOM 1854 N N . GLN A 1 223 ? 16.001 -9.956 14.263 1.00 83.81 223 GLN A N 1
ATOM 1855 C CA . GLN A 1 223 ? 14.792 -10.737 13.960 1.00 83.81 223 GLN A CA 1
ATOM 1856 C C . GLN A 1 223 ? 14.091 -11.249 15.229 1.00 83.81 223 GLN A C 1
ATOM 1858 O O . GLN A 1 223 ? 12.883 -11.056 15.318 1.00 83.81 223 GLN A O 1
ATOM 1863 N N . PRO A 1 224 ? 14.784 -11.785 16.258 1.00 83.94 224 PRO A N 1
ATOM 1864 C CA . PRO A 1 224 ? 14.098 -12.277 17.456 1.00 83.94 224 PRO A CA 1
ATOM 1865 C C . PRO A 1 224 ? 13.310 -11.191 18.207 1.00 83.94 224 PRO A C 1
ATOM 1867 O O . PRO A 1 224 ? 12.177 -11.413 18.628 1.00 83.94 224 PRO A O 1
ATOM 1870 N N . SER A 1 225 ? 13.889 -9.993 18.354 1.00 80.06 225 SER A N 1
ATOM 1871 C CA . SER A 1 225 ? 13.222 -8.867 19.027 1.00 80.06 225 SER A CA 1
ATOM 1872 C C . SER A 1 225 ? 12.075 -8.297 18.188 1.00 80.06 225 SER A C 1
ATOM 1874 O O . SER A 1 225 ? 11.035 -7.902 18.730 1.00 80.06 225 SER A O 1
ATOM 1876 N N . PHE A 1 226 ? 12.253 -8.277 16.866 1.00 79.44 226 PHE A N 1
ATOM 1877 C CA . PHE A 1 226 ? 11.197 -7.923 15.930 1.00 79.44 226 PHE A CA 1
ATOM 1878 C C . PHE A 1 226 ? 10.023 -8.903 16.033 1.00 79.44 226 PHE A C 1
ATOM 1880 O O . PHE A 1 226 ? 8.891 -8.456 16.205 1.00 79.44 226 PHE A O 1
ATOM 1887 N N . ASP A 1 227 ? 10.288 -10.212 15.997 1.00 80.81 227 ASP A N 1
ATOM 1888 C CA . ASP A 1 227 ? 9.266 -11.258 16.073 1.00 80.81 227 ASP A CA 1
ATOM 1889 C C . ASP A 1 227 ? 8.474 -11.136 17.374 1.00 80.81 227 ASP A C 1
ATOM 1891 O O . ASP A 1 227 ? 7.246 -11.104 17.349 1.00 80.81 227 ASP A O 1
ATOM 1895 N N . GLU A 1 228 ? 9.149 -10.961 18.515 1.00 82.56 228 GLU A N 1
ATOM 1896 C CA . GLU A 1 228 ? 8.481 -10.748 19.804 1.00 82.56 228 GLU A CA 1
ATOM 1897 C C . GLU A 1 228 ? 7.557 -9.516 19.777 1.00 82.56 228 GLU A C 1
ATOM 1899 O O . GLU A 1 228 ? 6.410 -9.566 20.237 1.00 82.56 228 GLU A O 1
ATOM 1904 N N . THR A 1 229 ? 8.038 -8.402 19.223 1.00 78.81 229 THR A N 1
ATOM 1905 C CA . THR A 1 229 ? 7.258 -7.161 19.103 1.00 78.81 229 THR A CA 1
ATOM 1906 C C . THR A 1 229 ? 6.063 -7.353 18.174 1.00 78.81 229 THR A C 1
ATOM 1908 O O . THR A 1 229 ? 4.951 -6.911 18.485 1.00 78.81 229 THR A O 1
ATOM 1911 N N . TYR A 1 230 ? 6.271 -8.046 17.058 1.00 80.50 230 TYR A N 1
ATOM 1912 C CA . TYR A 1 230 ? 5.233 -8.315 16.082 1.00 80.50 230 TYR A CA 1
ATOM 1913 C C . TYR A 1 230 ? 4.173 -9.271 16.629 1.00 80.50 230 TYR A C 1
ATOM 1915 O O . TYR A 1 230 ? 2.991 -8.960 16.521 1.00 80.50 230 TYR A O 1
ATOM 1923 N N . HIS A 1 231 ? 4.550 -10.358 17.307 1.00 84.62 231 HIS A N 1
ATOM 1924 C CA . HIS A 1 231 ? 3.605 -11.264 17.967 1.00 84.62 231 HIS A CA 1
ATOM 1925 C C . HIS A 1 231 ? 2.757 -10.537 19.019 1.00 84.62 231 HIS A C 1
ATOM 1927 O O . HIS A 1 231 ? 1.539 -10.730 19.075 1.00 84.62 231 HIS A O 1
ATOM 1933 N N . LYS A 1 232 ? 3.360 -9.636 19.810 1.00 84.25 232 LYS A N 1
ATOM 1934 C CA . LYS A 1 232 ? 2.617 -8.795 20.767 1.00 84.25 232 LYS A CA 1
ATOM 1935 C C . LYS A 1 232 ? 1.604 -7.890 20.074 1.00 84.25 232 LYS A C 1
ATOM 1937 O O . LYS A 1 232 ? 0.490 -7.756 20.579 1.00 84.25 232 LYS A O 1
ATOM 1942 N N . LEU A 1 233 ? 1.958 -7.276 18.945 1.00 85.00 233 LEU A N 1
ATOM 1943 C CA . LEU A 1 233 ? 1.007 -6.496 18.151 1.00 85.00 233 LEU A CA 1
ATOM 1944 C C . LEU A 1 233 ? -0.086 -7.396 17.561 1.00 85.00 233 LEU A C 1
ATOM 1946 O O . LEU A 1 233 ? -1.262 -7.117 17.767 1.00 85.00 233 LEU A O 1
ATOM 1950 N N . ASN A 1 234 ? 0.295 -8.486 16.892 1.00 86.69 234 ASN A N 1
ATOM 1951 C CA . ASN A 1 234 ? -0.607 -9.418 16.214 1.00 86.69 234 ASN A CA 1
ATOM 1952 C C . ASN A 1 234 ? -1.666 -9.988 17.166 1.00 86.69 234 ASN A C 1
ATOM 1954 O O . ASN A 1 234 ? -2.835 -10.064 16.809 1.00 86.69 234 ASN A O 1
ATOM 1958 N N . SER A 1 235 ? -1.284 -10.288 18.412 1.00 87.75 235 SER A N 1
ATOM 1959 C CA . SER A 1 235 ? -2.207 -10.765 19.454 1.00 87.75 235 SER A CA 1
ATOM 1960 C C . SER A 1 235 ? -3.330 -9.782 19.817 1.00 87.75 235 SER A C 1
ATOM 1962 O O . SER A 1 235 ? -4.302 -10.177 20.458 1.00 87.75 235 SER A O 1
ATOM 1964 N N . LYS A 1 236 ? -3.200 -8.507 19.430 1.00 88.00 236 LYS A N 1
ATOM 1965 C CA . LYS A 1 236 ? -4.182 -7.441 19.674 1.00 88.00 236 LYS A CA 1
ATOM 1966 C C . LYS A 1 236 ? -5.000 -7.083 18.431 1.00 88.00 236 LYS A C 1
ATOM 1968 O O . LYS A 1 236 ? -5.909 -6.265 18.543 1.00 88.00 236 LYS A O 1
ATOM 1973 N N . LEU A 1 237 ? -4.644 -7.619 17.264 1.00 89.44 237 LEU A N 1
ATOM 1974 C CA . LEU A 1 237 ? -5.362 -7.372 16.017 1.00 89.44 237 LEU A CA 1
ATOM 1975 C C . LEU A 1 237 ? -6.572 -8.303 15.916 1.00 89.44 237 LEU A C 1
ATOM 1977 O O . LEU A 1 237 ? -6.560 -9.412 16.446 1.00 89.44 237 LEU A O 1
ATOM 1981 N N . TYR A 1 238 ? -7.595 -7.846 15.201 1.00 90.69 238 TYR A N 1
ATOM 1982 C CA . TYR A 1 238 ? -8.748 -8.661 14.830 1.00 90.69 238 TYR A CA 1
ATOM 1983 C C . TYR A 1 238 ? -8.479 -9.386 13.519 1.00 90.69 238 TYR A C 1
ATOM 1985 O O . TYR A 1 238 ? -7.834 -8.831 12.623 1.00 90.69 238 TYR A O 1
ATOM 1993 N N . THR A 1 239 ? -9.006 -10.597 13.389 1.00 90.56 239 THR A N 1
ATOM 1994 C CA . THR A 1 239 ? -9.122 -11.281 12.093 1.00 90.56 239 THR A CA 1
ATOM 1995 C C . THR A 1 239 ? -9.978 -10.463 11.119 1.00 90.56 239 THR A C 1
ATOM 1997 O O . THR A 1 239 ? -10.678 -9.519 11.512 1.00 90.56 239 THR A O 1
ATOM 2000 N N . TYR A 1 240 ? -9.915 -10.808 9.832 1.00 88.31 240 TYR A N 1
ATOM 2001 C CA . TYR A 1 240 ? -10.762 -10.193 8.807 1.00 88.31 240 TYR A CA 1
ATOM 2002 C C . TYR A 1 240 ? -12.248 -10.297 9.186 1.00 88.31 240 TYR A C 1
ATOM 2004 O O . TYR A 1 240 ? -12.974 -9.299 9.148 1.00 88.31 240 TYR A O 1
ATOM 2012 N N . GLU A 1 241 ? -12.683 -11.487 9.596 1.00 91.12 241 GLU A N 1
ATOM 2013 C CA . GLU A 1 241 ? -14.060 -11.803 9.961 1.00 91.12 241 GLU A CA 1
ATOM 2014 C C . GLU A 1 241 ? -14.501 -11.000 11.186 1.00 91.12 241 GLU A C 1
ATOM 2016 O O . GLU A 1 241 ? -15.499 -10.285 11.117 1.00 91.12 241 GLU A O 1
ATOM 2021 N N . GLU A 1 242 ? -13.722 -11.026 12.273 1.00 92.38 242 GLU A N 1
ATOM 2022 C CA . GLU A 1 242 ? -14.051 -10.289 13.500 1.00 92.38 242 GLU A CA 1
ATOM 2023 C C . GLU A 1 242 ? -14.139 -8.777 13.252 1.00 92.38 242 GLU A C 1
ATOM 2025 O O . GLU A 1 242 ? -15.079 -8.122 13.710 1.00 92.38 242 GLU A O 1
ATOM 2030 N N . ARG A 1 243 ? -13.182 -8.205 12.505 1.00 91.81 243 ARG A N 1
ATOM 2031 C CA . ARG A 1 243 ? -13.179 -6.769 12.186 1.00 91.81 243 ARG A CA 1
ATOM 2032 C C . ARG A 1 243 ? -14.434 -6.385 11.407 1.00 91.81 243 ARG A C 1
ATOM 2034 O O . ARG A 1 243 ? -15.077 -5.387 11.734 1.00 91.81 243 ARG A O 1
ATOM 2041 N N . ASN A 1 244 ? -14.771 -7.153 10.375 1.00 91.25 244 ASN A N 1
ATOM 2042 C CA . ASN A 1 244 ? -15.916 -6.859 9.518 1.00 91.25 244 ASN A CA 1
ATOM 2043 C C . ASN A 1 244 ? -17.250 -7.081 10.236 1.00 91.25 244 ASN A C 1
ATOM 2045 O O . ASN A 1 244 ? -18.180 -6.297 10.033 1.00 91.25 244 ASN A O 1
ATOM 2049 N N . ASP A 1 245 ? -17.336 -8.073 11.122 1.00 92.88 245 ASP A N 1
ATOM 2050 C CA . ASP A 1 245 ? -18.509 -8.285 11.968 1.00 92.88 245 ASP A CA 1
ATOM 2051 C C . ASP A 1 245 ? -18.730 -7.118 12.935 1.00 92.88 245 ASP A C 1
ATOM 2053 O O . ASP A 1 245 ? -19.867 -6.666 13.099 1.00 92.88 245 ASP A O 1
ATOM 2057 N N . ILE A 1 246 ? -17.667 -6.565 13.530 1.00 93.25 246 ILE A N 1
ATOM 2058 C CA . ILE A 1 246 ? -17.777 -5.362 14.369 1.00 93.25 246 ILE A CA 1
ATOM 2059 C C . ILE A 1 246 ? -18.280 -4.178 13.535 1.00 93.25 246 ILE A C 1
ATOM 2061 O O . ILE A 1 246 ? -19.239 -3.518 13.940 1.00 93.25 246 ILE A O 1
ATOM 2065 N N . ILE A 1 247 ? -17.691 -3.928 12.359 1.00 92.88 247 ILE A N 1
ATOM 2066 C CA . ILE A 1 247 ? -18.092 -2.817 11.473 1.00 92.88 247 ILE A CA 1
ATOM 2067 C C . ILE A 1 247 ? -19.569 -2.942 11.080 1.00 92.88 247 ILE A C 1
ATOM 2069 O O . ILE A 1 247 ? -20.323 -1.978 11.199 1.00 92.88 247 ILE A O 1
ATOM 2073 N N . LYS A 1 248 ? -20.006 -4.136 10.666 1.00 92.50 248 LYS A N 1
ATOM 2074 C CA . LYS A 1 248 ? -21.380 -4.400 10.213 1.00 92.50 248 LYS A CA 1
ATOM 2075 C C . LYS A 1 248 ? -22.428 -4.204 11.310 1.00 92.50 248 LYS A C 1
ATOM 2077 O O . LYS A 1 248 ? -23.561 -3.834 11.010 1.00 92.50 248 LYS A O 1
ATOM 2082 N N . ASN A 1 249 ? -22.065 -4.468 12.563 1.00 93.06 249 ASN A N 1
ATOM 2083 C CA . ASN A 1 249 ? -22.956 -4.330 13.716 1.00 93.06 249 ASN A CA 1
ATOM 2084 C C . ASN A 1 249 ? -22.850 -2.958 14.407 1.00 93.06 249 ASN A C 1
ATOM 2086 O O . ASN A 1 249 ? -23.462 -2.751 15.455 1.00 93.06 249 ASN A O 1
ATOM 2090 N N . SER A 1 250 ? -22.098 -2.023 13.825 1.00 94.88 250 SER A N 1
ATOM 2091 C CA . SER A 1 250 ? -21.885 -0.677 14.359 1.00 94.88 250 SER A CA 1
ATOM 2092 C C . SER A 1 250 ? -22.702 0.371 13.608 1.00 94.88 250 SER A C 1
ATOM 2094 O O . SER A 1 250 ? -23.068 0.188 12.448 1.00 94.88 250 SER A O 1
ATOM 2096 N N . LYS A 1 251 ? -22.974 1.499 14.265 1.00 96.00 251 LYS A N 1
ATOM 2097 C CA . LYS A 1 251 ? -23.644 2.671 13.680 1.00 96.00 251 LYS A CA 1
ATOM 2098 C C . LYS A 1 251 ? -22.726 3.878 13.602 1.00 96.00 251 LYS A C 1
ATOM 2100 O O . LYS A 1 251 ? -22.847 4.666 12.671 1.00 96.00 251 LYS A O 1
ATOM 2105 N N . THR A 1 252 ? -21.827 4.028 14.565 1.00 96.44 252 THR A N 1
ATOM 2106 C CA . THR A 1 252 ? -20.977 5.209 14.715 1.00 96.44 252 THR A CA 1
ATOM 2107 C C . THR A 1 252 ? -19.510 4.823 14.801 1.00 96.44 252 THR A C 1
ATOM 2109 O O . THR A 1 252 ? -19.155 3.773 15.333 1.00 96.44 252 THR A O 1
ATOM 2112 N N . PHE A 1 253 ? -18.631 5.682 14.300 1.00 95.56 253 PHE A N 1
ATOM 2113 C CA . PHE A 1 253 ? -17.196 5.452 14.400 1.00 95.56 253 PHE A CA 1
ATOM 2114 C C . PHE A 1 253 ? -16.399 6.745 14.490 1.00 95.56 253 PHE A C 1
ATOM 2116 O O . PHE A 1 253 ? -16.839 7.818 14.070 1.00 95.56 253 PHE A O 1
ATOM 2123 N N . MET A 1 254 ? -15.172 6.614 14.977 1.00 93.94 254 MET A N 1
ATOM 2124 C CA . MET A 1 254 ? -14.129 7.626 14.843 1.00 93.94 254 MET A CA 1
ATOM 2125 C C . MET A 1 254 ? -12.932 7.068 14.085 1.00 93.94 254 MET A C 1
ATOM 2127 O O . MET A 1 254 ? -12.685 5.865 14.114 1.00 93.94 254 MET A O 1
ATOM 2131 N N . ILE A 1 255 ? -12.178 7.931 13.407 1.00 93.12 255 ILE A N 1
ATOM 2132 C CA . ILE A 1 255 ? -10.956 7.533 12.696 1.00 93.12 255 ILE A CA 1
ATOM 2133 C C . ILE A 1 255 ? -9.754 8.219 13.321 1.00 93.12 255 ILE A C 1
ATOM 2135 O O . ILE A 1 255 ? -9.726 9.442 13.393 1.00 93.12 255 ILE A O 1
ATOM 2139 N N . TYR A 1 256 ? -8.726 7.452 13.671 1.00 91.19 256 TYR A N 1
ATOM 2140 C CA . TYR A 1 256 ? -7.381 7.988 13.844 1.00 91.19 256 TYR A CA 1
ATOM 2141 C C . TYR A 1 256 ? -6.644 7.948 12.505 1.00 91.19 256 TYR A C 1
ATOM 2143 O O . TYR A 1 256 ? -6.449 6.867 11.944 1.00 91.19 256 TYR A O 1
ATOM 2151 N N . CYS A 1 257 ? -6.198 9.093 11.990 1.00 84.88 257 CYS A N 1
ATOM 2152 C CA . CYS A 1 257 ? -5.404 9.151 10.762 1.00 84.88 257 CYS A CA 1
ATOM 2153 C C . CYS A 1 257 ? -4.415 10.319 10.773 1.00 84.88 257 CYS A C 1
ATOM 2155 O O . CYS A 1 257 ? -4.720 11.392 11.276 1.00 84.88 257 CYS A O 1
ATOM 2157 N N . GLN A 1 258 ? -3.255 10.123 10.141 1.00 71.75 258 GLN A N 1
ATOM 2158 C CA . GLN A 1 258 ? -2.233 11.167 9.944 1.00 71.75 258 GLN A CA 1
ATOM 2159 C C . GLN A 1 258 ? -2.056 11.542 8.460 1.00 71.75 258 GLN A C 1
ATOM 2161 O O . GLN A 1 258 ? -1.080 12.193 8.083 1.00 71.75 258 GLN A O 1
ATOM 2166 N N . ASN A 1 259 ? -2.931 11.039 7.586 1.00 73.56 259 ASN A N 1
ATOM 2167 C CA . ASN A 1 259 ? -2.835 11.185 6.137 1.00 73.56 259 ASN A CA 1
ATOM 2168 C C . ASN A 1 259 ? -4.227 11.155 5.477 1.00 73.56 259 ASN A C 1
ATOM 2170 O O . ASN A 1 259 ? -5.255 10.956 6.127 1.00 73.56 259 ASN A O 1
ATOM 2174 N N . GLU A 1 260 ? -4.249 11.316 4.154 1.00 78.44 260 GLU A N 1
ATOM 2175 C CA . GLU A 1 260 ? -5.477 11.347 3.352 1.00 78.44 260 GLU A CA 1
ATOM 2176 C C . GLU A 1 260 ? -6.254 10.016 3.339 1.00 78.44 260 GLU A C 1
ATOM 2178 O O . GLU A 1 260 ? -7.419 9.996 2.932 1.00 78.44 260 GLU A O 1
ATOM 2183 N N . TRP A 1 261 ? -5.672 8.905 3.812 1.00 82.31 261 TRP A N 1
ATOM 2184 C CA . TRP A 1 261 ? -6.376 7.619 3.863 1.00 82.31 261 TRP A CA 1
ATOM 2185 C C . TRP A 1 261 ? -7.571 7.666 4.815 1.00 82.31 261 TRP A C 1
ATOM 2187 O O . TRP A 1 261 ? -8.588 7.031 4.541 1.00 82.31 261 TRP A O 1
ATOM 2197 N N . GLY A 1 262 ? -7.507 8.468 5.885 1.00 86.06 262 GLY A N 1
ATOM 2198 C CA . GLY A 1 262 ? -8.630 8.617 6.812 1.00 86.06 262 GLY A CA 1
ATOM 2199 C C . GLY A 1 262 ? -9.902 9.128 6.134 1.00 86.06 262 GLY A C 1
ATOM 2200 O O . GLY A 1 262 ? -10.991 8.626 6.407 1.00 86.06 262 GLY A O 1
ATOM 2201 N N . LYS A 1 263 ? -9.779 10.067 5.186 1.00 87.88 263 LYS A N 1
ATOM 2202 C CA . LYS A 1 263 ? -10.928 10.564 4.409 1.00 87.88 263 LYS A CA 1
ATOM 2203 C C . LYS A 1 263 ? -11.513 9.471 3.512 1.00 87.88 263 LYS A C 1
ATOM 2205 O O . LYS A 1 263 ? -12.728 9.315 3.457 1.00 87.88 263 LYS A O 1
ATOM 2210 N N . GLN A 1 264 ? -10.660 8.672 2.873 1.00 88.44 264 GLN A N 1
ATOM 2211 C CA . GLN A 1 264 ? -11.093 7.571 2.003 1.00 88.44 264 GLN A CA 1
ATOM 2212 C C . GLN A 1 264 ? -11.806 6.462 2.782 1.00 88.44 264 GLN A C 1
ATOM 2214 O O . GLN A 1 264 ? -12.803 5.913 2.313 1.00 88.44 264 GLN A O 1
ATOM 2219 N N . ILE A 1 265 ? -11.317 6.137 3.979 1.00 90.06 265 ILE A N 1
ATOM 2220 C CA . ILE A 1 265 ? -11.938 5.144 4.863 1.00 90.06 265 ILE A CA 1
ATOM 2221 C C . ILE A 1 265 ? -13.274 5.672 5.390 1.00 90.06 265 ILE A C 1
ATOM 2223 O O . ILE A 1 265 ? -14.268 4.948 5.363 1.00 90.06 265 ILE A O 1
ATOM 2227 N N . LYS A 1 266 ? -13.337 6.957 5.771 1.00 92.88 266 LYS A N 1
ATOM 2228 C CA . LYS A 1 266 ? -14.597 7.617 6.139 1.00 92.88 266 LYS A CA 1
ATOM 2229 C C . LYS A 1 266 ? -15.643 7.462 5.036 1.00 92.88 266 LYS A C 1
ATOM 2231 O O . LYS A 1 266 ? -16.766 7.058 5.319 1.00 92.88 266 LYS A O 1
ATOM 2236 N N . GLU A 1 267 ? -15.290 7.764 3.788 1.00 92.44 267 GLU A N 1
ATOM 2237 C CA . GLU A 1 267 ? -16.212 7.631 2.654 1.00 92.44 267 GLU A CA 1
ATOM 2238 C C . GLU A 1 267 ? -16.677 6.186 2.435 1.00 92.44 267 GLU A C 1
ATOM 2240 O O . GLU A 1 267 ? -17.841 5.962 2.096 1.00 92.44 267 GLU A O 1
ATOM 2245 N N . GLN A 1 268 ? -15.795 5.203 2.635 1.00 92.25 268 GLN A N 1
ATOM 2246 C CA . GLN A 1 268 ? -16.145 3.784 2.535 1.00 92.25 268 GLN A CA 1
ATOM 2247 C C . GLN A 1 268 ? -17.143 3.361 3.617 1.00 92.25 268 GLN A C 1
ATOM 2249 O O . GLN A 1 268 ? -18.143 2.727 3.288 1.00 92.25 268 GLN A O 1
ATOM 2254 N N . PHE A 1 269 ? -16.932 3.748 4.876 1.00 94.12 269 PHE A N 1
ATOM 2255 C CA . PHE A 1 269 ? -17.851 3.406 5.969 1.00 94.12 269 PHE A CA 1
ATOM 2256 C C . PHE A 1 269 ? -19.181 4.165 5.893 1.00 94.12 269 PHE A C 1
ATOM 2258 O O . PHE A 1 269 ? -20.229 3.577 6.150 1.00 94.12 269 PHE A O 1
ATOM 2265 N N . ILE A 1 270 ? -19.187 5.420 5.431 1.00 93.81 270 ILE A N 1
ATOM 2266 C CA . ILE A 1 270 ? -20.440 6.155 5.182 1.00 93.81 270 ILE A CA 1
ATOM 2267 C C . ILE A 1 270 ? -21.290 5.457 4.114 1.00 93.81 270 ILE A C 1
ATOM 2269 O O . ILE A 1 270 ? -22.504 5.345 4.270 1.00 93.81 270 ILE A O 1
ATOM 2273 N N . LYS A 1 271 ? -20.675 4.924 3.047 1.00 92.56 271 LYS A N 1
ATOM 2274 C CA . LYS A 1 271 ? -21.395 4.133 2.028 1.00 92.56 271 LYS A CA 1
ATOM 2275 C C . LYS A 1 271 ? -21.996 2.838 2.585 1.00 92.56 271 LYS A C 1
ATOM 2277 O O . LYS A 1 271 ? -22.941 2.323 1.998 1.00 92.56 271 LYS A O 1
ATOM 2282 N N . GLN A 1 272 ? -21.469 2.333 3.699 1.00 91.12 272 GLN A N 1
ATOM 2283 C CA . GLN A 1 272 ? -22.010 1.182 4.426 1.00 91.12 272 GLN A CA 1
ATOM 2284 C C . GLN A 1 272 ? -23.096 1.578 5.445 1.00 91.12 272 GLN A C 1
ATOM 2286 O O . GLN A 1 272 ? -23.656 0.708 6.103 1.00 91.12 272 GLN A O 1
ATOM 2291 N N . GLY A 1 273 ? -23.428 2.870 5.555 1.00 94.31 273 GLY A N 1
ATOM 2292 C CA . GLY A 1 273 ? -24.484 3.380 6.433 1.00 94.31 273 GLY A CA 1
ATOM 2293 C C . GLY A 1 273 ? -24.017 3.801 7.827 1.00 94.31 273 GLY A C 1
ATOM 2294 O O . GLY A 1 273 ? -24.864 4.028 8.687 1.00 94.31 273 GLY A O 1
ATOM 2295 N N . LEU A 1 274 ? -22.705 3.914 8.061 1.00 97.00 274 LEU A N 1
ATOM 2296 C CA . LEU A 1 274 ? -22.159 4.342 9.348 1.00 97.00 274 LEU A CA 1
ATOM 2297 C C . LEU A 1 274 ? -21.980 5.868 9.420 1.00 97.00 274 LEU A C 1
ATOM 2299 O O . LEU A 1 274 ? -21.639 6.528 8.436 1.00 97.00 274 LEU A O 1
ATOM 2303 N N . GLU A 1 275 ? -22.123 6.426 10.618 1.00 96.88 275 GLU A N 1
ATOM 2304 C CA . GLU A 1 275 ? -21.886 7.834 10.930 1.00 96.88 275 GLU A CA 1
ATOM 2305 C C . GLU A 1 275 ? -20.476 8.054 11.501 1.00 96.88 275 GLU A C 1
ATOM 2307 O O . GLU A 1 275 ? -20.059 7.418 12.468 1.00 96.88 275 GLU A O 1
ATOM 2312 N N . CYS A 1 276 ? -19.729 8.993 10.916 1.00 95.19 276 CYS A N 1
ATOM 2313 C CA . CYS A 1 276 ? -18.408 9.376 11.410 1.00 95.19 276 CYS A CA 1
ATOM 2314 C C . CYS A 1 276 ? -18.529 10.528 12.413 1.00 95.19 276 CYS A C 1
ATOM 2316 O O . CYS A 1 276 ? -18.869 11.642 12.011 1.00 95.19 276 CYS A O 1
ATOM 2318 N N . LEU A 1 277 ? -18.182 10.287 13.678 1.00 93.06 277 LEU A N 1
ATOM 2319 C CA . LEU A 1 277 ? -18.245 11.296 14.743 1.00 93.06 277 LEU A CA 1
ATOM 2320 C C . LEU A 1 277 ? -17.073 12.286 14.704 1.00 93.06 277 LEU A C 1
ATOM 2322 O O . LEU A 1 277 ? -17.154 13.370 15.274 1.00 93.06 277 LEU A O 1
ATOM 2326 N N . GLY A 1 278 ? -15.978 11.935 14.025 1.00 91.00 278 GLY A N 1
ATOM 2327 C CA . GLY A 1 278 ? -14.827 12.817 13.890 1.00 91.00 278 GLY A CA 1
ATOM 2328 C C . GLY A 1 278 ? -13.529 12.103 13.541 1.00 91.00 278 GLY A C 1
ATOM 2329 O O . GLY A 1 278 ? -13.483 10.888 13.323 1.00 91.00 278 GLY A O 1
ATOM 2330 N N . PHE A 1 279 ? -12.468 12.904 13.508 1.00 91.88 279 PHE A N 1
ATOM 2331 C CA . PHE A 1 279 ? -11.097 12.458 13.313 1.00 91.88 279 PHE A CA 1
ATOM 2332 C C . PHE A 1 279 ? -10.283 12.692 14.582 1.00 91.88 279 PHE A C 1
ATOM 2334 O O . PHE A 1 279 ? -10.471 13.695 15.269 1.00 91.88 279 PHE A O 1
ATOM 2341 N N . ILE A 1 280 ? -9.377 11.759 14.853 1.00 89.75 280 ILE A N 1
ATOM 2342 C CA . ILE A 1 280 ? -8.293 11.902 15.812 1.00 89.75 280 ILE A CA 1
ATOM 2343 C C . ILE A 1 280 ? -7.026 12.144 14.996 1.00 89.75 280 ILE A C 1
ATOM 2345 O O . ILE A 1 280 ? -6.626 11.301 14.188 1.00 89.75 280 ILE A O 1
ATOM 2349 N N . ASP A 1 281 ? -6.417 13.303 15.200 1.00 85.75 281 ASP A N 1
ATOM 2350 C CA . ASP A 1 281 ? -5.135 13.678 14.612 1.00 85.75 281 ASP A CA 1
ATOM 2351 C C . ASP A 1 281 ? -4.404 14.552 15.625 1.00 85.75 281 ASP A C 1
ATOM 2353 O O . ASP A 1 281 ? -4.770 15.713 15.824 1.00 85.75 281 ASP A O 1
ATOM 2357 N N . ASP A 1 282 ? -3.369 13.985 16.245 1.00 77.00 282 ASP A N 1
ATOM 2358 C CA . ASP A 1 282 ? -2.566 14.650 17.274 1.00 77.00 282 ASP A CA 1
ATOM 2359 C C . ASP A 1 282 ? -1.883 15.939 16.778 1.00 77.00 282 ASP A C 1
ATOM 2361 O O . ASP A 1 282 ? -1.425 16.729 17.601 1.00 77.00 282 ASP A O 1
ATOM 2365 N N . ALA A 1 283 ? -1.800 16.164 15.459 1.00 75.75 283 ALA A N 1
ATOM 2366 C CA . ALA A 1 283 ? -1.175 17.351 14.880 1.00 75.75 283 ALA A CA 1
ATOM 2367 C C . ALA A 1 283 ? -2.167 18.433 14.420 1.00 75.75 283 ALA A C 1
ATOM 2369 O O . ALA A 1 283 ? -1.807 19.608 14.436 1.00 75.75 283 ALA A O 1
ATOM 2370 N N . ASN A 1 284 ? -3.378 18.070 13.977 1.00 71.88 284 ASN A N 1
ATOM 2371 C CA . ASN A 1 284 ? -4.243 19.005 13.235 1.00 71.88 284 ASN A CA 1
ATOM 2372 C C . ASN A 1 284 ? -5.718 19.036 13.660 1.00 71.88 284 ASN A C 1
ATOM 2374 O O . ASN A 1 284 ? -6.459 19.884 13.160 1.00 71.88 284 ASN A O 1
ATOM 2378 N N . SER A 1 285 ? -6.186 18.118 14.509 1.00 77.06 285 SER A N 1
ATOM 2379 C CA . SER A 1 285 ? -7.593 18.095 14.929 1.00 77.06 285 SER A CA 1
ATOM 2380 C C . SER A 1 285 ? -7.722 17.816 16.426 1.00 77.06 285 SER A C 1
ATOM 2382 O O . SER A 1 285 ? -7.101 18.511 17.223 1.00 77.06 285 SER A O 1
ATOM 2384 N N . MET A 1 286 ? -8.541 16.843 16.819 1.00 86.25 286 MET A N 1
ATOM 2385 C CA . MET A 1 286 ? -8.632 16.379 18.195 1.00 86.25 286 MET A CA 1
ATOM 2386 C C . MET A 1 286 ? -7.501 15.383 18.454 1.00 86.25 286 MET A C 1
ATOM 2388 O O . MET A 1 286 ? -7.400 14.365 17.767 1.00 86.25 286 MET A O 1
ATOM 2392 N N . SER A 1 287 ? -6.660 15.651 19.448 1.00 87.94 287 SER A N 1
ATOM 2393 C CA . SER A 1 287 ? -5.640 14.693 19.882 1.00 87.94 287 SER A CA 1
ATOM 2394 C C . SER A 1 287 ? -6.268 13.476 20.562 1.00 87.94 287 SER A C 1
ATOM 2396 O O . SER A 1 287 ? -7.390 13.527 21.077 1.00 87.94 287 SER A O 1
ATOM 2398 N N . CYS A 1 288 ? -5.522 12.373 20.645 1.00 88.25 288 CYS A N 1
ATOM 2399 C CA . CYS A 1 288 ? -5.970 11.177 21.357 1.00 88.25 288 CYS A CA 1
ATOM 2400 C C . CYS A 1 288 ? -6.308 11.487 22.828 1.00 88.25 288 CYS A C 1
ATOM 2402 O O . CYS A 1 288 ? -7.276 10.955 23.369 1.00 88.25 288 CYS A O 1
ATOM 2404 N N . ALA A 1 289 ? -5.548 12.373 23.480 1.00 87.06 289 ALA A N 1
ATOM 2405 C CA . ALA A 1 289 ? -5.786 12.758 24.870 1.00 87.06 289 ALA A CA 1
ATOM 2406 C C . ALA A 1 289 ? -7.060 13.602 25.049 1.00 87.06 289 ALA A C 1
ATOM 2408 O O . ALA A 1 289 ? -7.754 13.457 26.056 1.00 87.06 289 ALA A O 1
ATOM 2409 N N . GLU A 1 290 ? -7.371 14.481 24.095 1.00 89.38 290 GLU A N 1
ATOM 2410 C CA . GLU A 1 290 ? -8.618 15.256 24.090 1.00 89.38 290 GLU A CA 1
ATOM 2411 C C . GLU A 1 290 ? -9.818 14.366 23.790 1.00 89.38 290 GLU A C 1
ATOM 2413 O O . GLU A 1 290 ? -10.827 14.456 24.487 1.00 89.38 290 GLU A O 1
ATOM 2418 N N . PHE A 1 291 ? -9.686 13.448 22.831 1.00 90.31 291 PHE A N 1
ATOM 2419 C CA . PHE A 1 291 ? -10.715 12.456 22.533 1.00 90.31 291 PHE A CA 1
ATOM 2420 C C . PHE A 1 291 ? -11.087 11.646 23.777 1.00 90.31 291 PHE A C 1
ATOM 2422 O O . PHE A 1 291 ? -12.263 11.574 24.132 1.00 90.31 291 PHE A O 1
ATOM 2429 N N . LEU A 1 292 ? -10.096 11.129 24.508 1.00 88.31 292 LEU A N 1
ATOM 2430 C CA . LEU A 1 292 ? -10.327 10.375 25.744 1.00 88.31 292 LEU A CA 1
ATOM 2431 C C . LEU A 1 292 ? -11.031 11.193 26.844 1.00 88.31 292 LEU A C 1
ATOM 2433 O O . LEU A 1 292 ? -11.631 10.610 27.742 1.00 88.31 292 LEU A O 1
ATOM 2437 N N . LYS A 1 293 ? -10.983 12.530 26.781 1.00 89.81 293 LYS A N 1
ATOM 2438 C CA . LYS A 1 293 ? -11.671 13.441 27.714 1.00 89.81 293 LYS A CA 1
ATOM 2439 C C . LYS A 1 293 ? -13.008 13.965 27.184 1.00 89.81 293 LYS A C 1
ATOM 2441 O O . LYS A 1 293 ? -13.755 14.566 27.949 1.00 89.81 293 LYS A O 1
ATOM 2446 N N . SER A 1 294 ? -13.300 13.769 25.899 1.00 88.38 294 SER A N 1
ATOM 2447 C CA . SER A 1 294 ? -14.459 14.363 25.221 1.00 88.38 294 SER A CA 1
ATOM 2448 C C . SER A 1 294 ? -15.804 13.768 25.649 1.00 88.38 294 SER A C 1
ATOM 2450 O O . SER A 1 294 ? -16.832 14.414 25.478 1.00 88.38 294 SER A O 1
ATOM 2452 N N . GLY A 1 295 ? -15.805 12.541 26.184 1.00 85.19 295 GLY A N 1
ATOM 2453 C CA . GLY A 1 295 ? -17.027 11.791 26.489 1.00 85.19 295 GLY A CA 1
ATOM 2454 C C . GLY A 1 295 ? -17.764 11.253 25.254 1.00 85.19 295 GLY A C 1
ATOM 2455 O O . GLY A 1 295 ? -18.870 10.747 25.396 1.00 85.19 295 GLY A O 1
ATOM 2456 N N . LEU A 1 296 ? -17.184 11.364 24.051 1.00 88.94 296 LEU A N 1
ATOM 2457 C CA . LEU A 1 296 ? -17.721 10.737 22.841 1.00 88.94 296 LEU A CA 1
ATOM 2458 C C . LEU A 1 296 ? -17.643 9.215 22.960 1.00 88.94 296 LEU A C 1
ATOM 2460 O O . LEU A 1 296 ? -16.569 8.700 23.227 1.00 88.94 296 LEU A O 1
ATOM 2464 N N . GLU A 1 297 ? -18.730 8.498 22.678 1.00 89.69 297 GLU A N 1
ATOM 2465 C CA . GLU A 1 297 ? -18.781 7.030 22.753 1.00 89.69 297 GLU A CA 1
ATOM 2466 C C . GLU A 1 297 ? -19.060 6.404 21.373 1.00 89.69 297 GLU A C 1
ATOM 2468 O O . GLU A 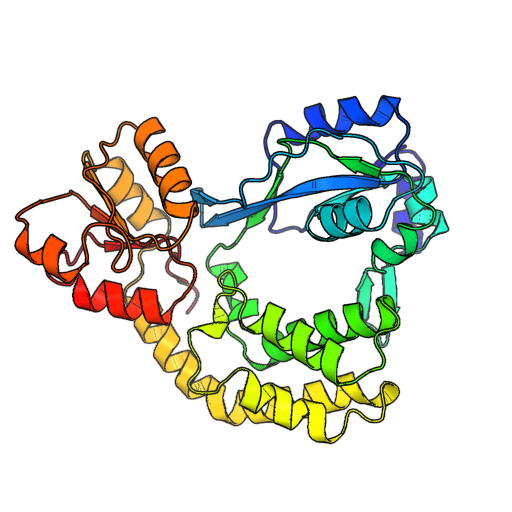1 297 ? -20.168 5.926 21.128 1.00 89.69 297 GLU A O 1
ATOM 2473 N N . PRO A 1 298 ? -18.093 6.410 20.431 1.00 93.00 298 PRO A N 1
ATOM 2474 C CA . PRO A 1 298 ? -18.267 5.699 19.167 1.00 93.00 298 PRO A CA 1
ATOM 2475 C C . PRO A 1 298 ? -18.374 4.182 19.391 1.00 93.00 298 PRO A C 1
ATOM 2477 O O . PRO A 1 298 ? -17.779 3.630 20.325 1.00 93.00 298 PRO A O 1
ATOM 2480 N N . ASP A 1 299 ? -19.059 3.480 18.483 1.00 94.38 299 ASP A N 1
ATOM 2481 C CA . ASP A 1 299 ? -19.096 2.011 18.517 1.00 94.38 299 ASP A CA 1
ATOM 2482 C C . ASP A 1 299 ? -17.704 1.415 18.290 1.00 94.38 299 ASP A C 1
ATOM 2484 O O . ASP A 1 299 ? -17.361 0.417 18.925 1.00 94.38 299 ASP A O 1
ATOM 2488 N N . PHE A 1 300 ? -16.881 2.060 17.452 1.00 94.94 300 PHE A N 1
ATOM 2489 C CA . PHE A 1 300 ? -15.459 1.754 17.316 1.00 94.94 300 PHE A CA 1
ATOM 2490 C C . PHE A 1 300 ? -14.585 2.957 16.941 1.00 94.94 300 PHE A C 1
ATOM 2492 O O . PHE A 1 300 ? -15.027 3.939 16.340 1.00 94.94 300 PHE A O 1
ATOM 2499 N N . VAL A 1 301 ? -13.295 2.840 17.254 1.00 94.56 301 VAL A N 1
ATOM 2500 C CA . VAL A 1 301 ? -12.231 3.718 16.760 1.00 94.56 301 VAL A CA 1
ATOM 2501 C C . VAL A 1 301 ? -11.414 2.949 15.729 1.00 94.56 301 VAL A C 1
ATOM 2503 O O . VAL A 1 301 ? -10.896 1.873 16.020 1.00 94.56 301 VAL A O 1
ATOM 2506 N N . PHE A 1 302 ? -11.287 3.492 14.522 1.00 93.56 302 PHE A N 1
ATOM 2507 C CA . PHE A 1 302 ? -10.535 2.887 13.429 1.00 93.56 302 PHE A CA 1
ATOM 2508 C C . PHE A 1 302 ? -9.175 3.561 13.256 1.00 93.56 302 PHE A C 1
ATOM 2510 O O . PHE A 1 302 ? -9.094 4.749 12.943 1.00 93.56 302 PHE A O 1
ATOM 2517 N N . ILE A 1 303 ? -8.095 2.806 13.418 1.00 91.25 303 ILE A N 1
ATOM 2518 C CA . ILE A 1 303 ? -6.727 3.285 13.234 1.00 91.25 303 ILE A CA 1
ATOM 2519 C C . ILE A 1 303 ? -6.314 3.087 11.770 1.00 91.25 303 ILE A C 1
ATOM 2521 O O . ILE A 1 303 ? -5.991 1.981 11.327 1.00 91.25 303 ILE A O 1
ATOM 2525 N N . ALA A 1 304 ? -6.279 4.188 11.025 1.00 86.88 304 ALA A N 1
ATOM 2526 C CA . ALA A 1 304 ? -5.870 4.253 9.627 1.00 86.88 304 ALA A CA 1
ATOM 2527 C C . ALA A 1 304 ? -4.373 4.589 9.495 1.00 86.88 304 ALA A C 1
ATOM 2529 O O . ALA A 1 304 ? -4.000 5.674 9.045 1.00 86.88 304 ALA A O 1
ATOM 2530 N N . THR A 1 305 ? -3.498 3.670 9.912 1.00 79.25 305 THR A N 1
ATOM 2531 C CA . THR A 1 305 ? -2.041 3.820 9.762 1.00 79.25 305 THR A CA 1
ATOM 2532 C C . THR A 1 305 ? -1.381 2.535 9.283 1.00 79.25 305 THR A C 1
ATOM 2534 O O . THR A 1 305 ? -1.749 1.450 9.725 1.00 79.25 305 THR A O 1
ATOM 2537 N N . GLY A 1 306 ? -0.372 2.675 8.418 1.00 71.00 306 GLY A N 1
ATOM 2538 C CA . GLY A 1 306 ? 0.517 1.581 8.016 1.00 71.00 306 GLY A CA 1
ATOM 2539 C C . GLY A 1 306 ? 1.685 1.341 8.983 1.00 71.00 306 GLY A C 1
ATOM 2540 O O . GLY A 1 306 ? 2.466 0.418 8.779 1.00 71.00 306 GLY A O 1
ATOM 2541 N N . LYS A 1 307 ? 1.839 2.178 10.024 1.00 73.62 307 LYS A N 1
ATOM 2542 C CA . LYS A 1 307 ? 2.986 2.161 10.950 1.00 73.62 307 LYS A CA 1
ATOM 2543 C C . LYS A 1 307 ? 2.707 1.287 12.177 1.00 73.62 307 LYS A C 1
ATOM 2545 O O . LYS A 1 307 ? 1.949 1.723 13.049 1.00 73.62 307 LYS A O 1
ATOM 2550 N N . PRO A 1 308 ? 3.349 0.118 12.339 1.00 73.38 308 PRO A N 1
ATOM 2551 C CA . PRO A 1 308 ? 2.917 -0.815 13.375 1.00 73.38 308 PRO A CA 1
ATOM 2552 C C . PRO A 1 308 ? 3.261 -0.384 14.808 1.00 73.38 308 PRO A C 1
ATOM 2554 O O . PRO A 1 308 ? 2.456 -0.625 15.700 1.00 73.38 308 PRO A O 1
ATOM 2557 N N . LYS A 1 309 ? 4.387 0.306 15.063 1.00 74.06 309 LYS A N 1
ATOM 2558 C CA . LYS A 1 309 ? 4.663 0.874 16.402 1.00 74.06 309 LYS A CA 1
ATOM 2559 C C . LYS A 1 309 ? 3.634 1.917 16.809 1.00 74.06 309 LYS A C 1
ATOM 2561 O O . LYS A 1 309 ? 3.061 1.797 17.881 1.00 74.06 309 LYS A O 1
ATOM 2566 N N . LEU A 1 310 ? 3.338 2.873 15.926 1.00 78.38 310 LEU A N 1
ATOM 2567 C CA . LEU A 1 310 ? 2.293 3.865 16.184 1.00 78.38 310 LEU A CA 1
ATOM 2568 C C . LEU A 1 310 ? 0.941 3.182 16.428 1.00 78.38 310 LEU A C 1
ATOM 2570 O O . LEU A 1 310 ? 0.229 3.539 17.355 1.00 78.38 310 LEU A O 1
ATOM 2574 N N . MET A 1 311 ? 0.602 2.172 15.630 1.00 84.12 311 MET A N 1
ATOM 2575 C CA . MET A 1 311 ? -0.608 1.379 15.829 1.00 84.12 311 MET A CA 1
ATOM 2576 C C . MET A 1 311 ? -0.622 0.672 17.189 1.00 84.12 311 MET A C 1
ATOM 2578 O O . MET A 1 311 ? -1.624 0.747 17.891 1.00 84.12 311 MET A O 1
ATOM 2582 N N . SER A 1 312 ? 0.482 0.038 17.591 1.00 82.62 312 SER A N 1
ATOM 2583 C CA . SER A 1 312 ? 0.628 -0.599 18.906 1.00 82.62 312 SER A CA 1
ATOM 2584 C C . SER A 1 312 ? 0.434 0.407 20.042 1.00 82.62 312 SER A C 1
ATOM 2586 O O . SER A 1 312 ? -0.335 0.147 20.969 1.00 82.62 312 SER A O 1
ATOM 2588 N N . ASP A 1 313 ? 1.079 1.572 19.947 1.00 83.69 313 ASP A N 1
ATOM 2589 C CA . ASP A 1 313 ? 0.973 2.651 20.930 1.00 83.69 313 ASP A CA 1
ATOM 2590 C C . ASP A 1 313 ? -0.471 3.160 21.027 1.00 83.69 313 ASP A C 1
ATOM 2592 O O . ASP A 1 313 ? -1.014 3.285 22.122 1.00 83.69 313 ASP A O 1
ATOM 2596 N N . LEU A 1 314 ? -1.142 3.365 19.891 1.00 87.88 314 LEU A N 1
ATOM 2597 C CA . LEU A 1 314 ? -2.538 3.804 19.843 1.00 87.88 314 LEU A CA 1
ATOM 2598 C C . LEU A 1 314 ? -3.504 2.758 20.396 1.00 87.88 314 LEU A C 1
ATOM 2600 O O . LEU A 1 314 ? -4.396 3.117 21.159 1.00 87.88 314 LEU A O 1
ATOM 2604 N N . ILE A 1 315 ? -3.312 1.471 20.090 1.00 89.19 315 ILE A N 1
ATOM 2605 C CA . ILE A 1 315 ? -4.097 0.384 20.696 1.00 89.19 315 ILE A CA 1
ATOM 2606 C C . ILE A 1 315 ? -3.952 0.409 22.226 1.00 89.19 315 ILE A C 1
ATOM 2608 O O . ILE A 1 315 ? -4.922 0.161 22.944 1.00 89.19 315 ILE A O 1
ATOM 2612 N N . ASN A 1 316 ? -2.760 0.718 22.748 1.00 86.50 316 ASN A N 1
ATOM 2613 C CA . ASN A 1 316 ? -2.519 0.814 24.191 1.00 86.50 316 ASN A CA 1
ATOM 2614 C C . ASN A 1 316 ? -3.081 2.109 24.807 1.00 86.50 316 ASN A C 1
ATOM 2616 O O . ASN A 1 316 ? -3.565 2.097 25.936 1.00 86.50 316 ASN A O 1
ATOM 2620 N N . ASN A 1 317 ? -3.059 3.225 24.084 1.00 87.31 317 ASN A N 1
ATOM 2621 C CA . ASN A 1 317 ? -3.604 4.493 24.575 1.00 87.31 317 ASN A CA 1
ATOM 2622 C C . ASN A 1 317 ? -5.139 4.500 24.550 1.00 87.31 317 ASN A C 1
ATOM 2624 O O . ASN A 1 317 ? -5.779 5.071 25.430 1.00 87.31 317 ASN A O 1
ATOM 2628 N N . LEU A 1 318 ? -5.737 3.808 23.580 1.00 86.44 318 LEU A N 1
ATOM 2629 C CA . LEU A 1 318 ? -7.183 3.654 23.417 1.00 86.44 318 LEU A CA 1
ATOM 2630 C C . LEU A 1 318 ? -7.749 2.455 24.201 1.00 86.44 318 LEU A C 1
ATOM 2632 O O . LEU A 1 318 ? -8.878 2.041 23.952 1.00 86.44 318 LEU A O 1
ATOM 2636 N N . GLN A 1 319 ? -7.013 1.910 25.181 1.00 75.56 319 GLN A N 1
ATOM 2637 C CA . GLN A 1 319 ? -7.483 0.804 26.036 1.00 75.56 319 GLN A CA 1
ATOM 2638 C C . GLN A 1 319 ? -8.836 1.036 26.729 1.00 75.56 319 GLN A C 1
ATOM 2640 O O . GLN A 1 319 ? -9.539 0.046 26.923 1.00 75.56 319 GLN A O 1
ATOM 2645 N N . PRO A 1 320 ? -9.275 2.268 27.067 1.00 76.56 320 PRO A N 1
ATOM 2646 C CA . PRO A 1 320 ? -10.646 2.483 27.541 1.00 76.56 320 PRO A CA 1
ATOM 2647 C C . PRO A 1 320 ? -11.732 1.982 26.567 1.00 76.56 320 PRO A C 1
ATOM 2649 O O . PRO A 1 320 ? -12.830 1.653 26.999 1.00 76.56 320 PRO A O 1
ATOM 2652 N N . TYR A 1 321 ? -11.401 1.833 25.279 1.00 72.44 321 TYR A N 1
ATOM 2653 C CA . TYR A 1 321 ? -12.238 1.254 24.221 1.00 72.44 321 TYR A CA 1
ATOM 2654 C C . TYR A 1 321 ? -11.841 -0.193 23.873 1.00 72.44 321 TYR A C 1
ATOM 2656 O O . TYR A 1 321 ? -12.003 -0.635 22.733 1.00 72.44 321 TYR A O 1
ATOM 2664 N N . LYS A 1 322 ? -11.283 -0.958 24.821 1.00 65.69 322 LYS A N 1
ATOM 2665 C CA . LYS A 1 322 ? -10.898 -2.365 24.612 1.00 65.69 322 LYS A CA 1
ATOM 2666 C C . LYS A 1 322 ? -12.071 -3.158 24.016 1.00 65.69 322 LYS A C 1
ATOM 2668 O O . LYS A 1 322 ? -13.176 -3.117 24.544 1.00 65.69 322 LYS A O 1
ATOM 2673 N N . GLY A 1 323 ? -11.830 -3.867 22.912 1.00 66.00 323 GLY A N 1
ATOM 2674 C CA . GLY A 1 323 ? -12.892 -4.540 22.146 1.00 66.00 323 GLY A CA 1
ATOM 2675 C C . GLY A 1 323 ? -13.418 -3.750 20.936 1.00 66.00 323 GLY A C 1
ATOM 2676 O O . GLY A 1 323 ? -14.135 -4.304 20.115 1.00 66.00 323 GLY A O 1
ATOM 2677 N N . LYS A 1 324 ? -13.063 -2.463 20.817 1.00 82.81 324 LYS A N 1
ATOM 2678 C CA . LYS A 1 324 ? -13.637 -1.512 19.848 1.00 82.81 324 LYS A CA 1
ATOM 2679 C C . LYS A 1 324 ? -12.581 -0.702 19.084 1.00 82.81 324 LYS A C 1
ATOM 2681 O O . LYS A 1 324 ? -12.898 0.299 18.453 1.00 82.81 324 LYS A O 1
ATOM 2686 N N . VAL A 1 325 ? -11.311 -1.098 19.154 1.00 92.94 325 VAL A N 1
ATOM 2687 C CA . VAL A 1 325 ? -10.218 -0.450 18.411 1.00 92.94 325 VAL A CA 1
ATOM 2688 C C . VAL A 1 325 ? -9.858 -1.319 17.215 1.00 92.94 325 VAL A C 1
ATOM 2690 O O . VAL A 1 325 ? -9.221 -2.356 17.370 1.00 92.94 325 VAL A O 1
ATOM 2693 N N . LEU A 1 326 ? -10.287 -0.904 16.030 1.00 92.94 326 LEU A N 1
ATOM 2694 C CA . LEU A 1 326 ? -10.036 -1.600 14.771 1.00 92.94 326 LEU A CA 1
ATOM 2695 C C . LEU A 1 326 ? -8.843 -0.973 14.050 1.00 92.94 326 LEU A C 1
ATOM 2697 O O . LEU A 1 326 ? -8.509 0.189 14.280 1.00 92.94 326 LEU A O 1
ATOM 2701 N N . THR A 1 327 ? -8.202 -1.715 13.150 1.00 89.75 327 THR A N 1
ATOM 2702 C CA . THR A 1 327 ? -7.079 -1.196 12.357 1.00 89.75 327 THR A CA 1
ATOM 2703 C C . THR A 1 327 ? -7.179 -1.639 10.900 1.00 89.75 327 THR A C 1
ATOM 2705 O O . THR A 1 327 ? -7.923 -2.569 10.575 1.00 89.75 327 THR A O 1
ATOM 2708 N N . LEU A 1 328 ? -6.403 -0.995 10.021 1.00 84.38 328 LEU A N 1
ATOM 2709 C CA . LEU A 1 328 ? -6.181 -1.496 8.660 1.00 84.38 328 LEU A CA 1
ATOM 2710 C C . LEU A 1 328 ? -5.604 -2.916 8.676 1.00 84.38 328 LEU A C 1
ATOM 2712 O O . LEU A 1 328 ? -6.017 -3.762 7.898 1.00 84.38 328 LEU A O 1
ATOM 2716 N N . HIS A 1 329 ? -4.682 -3.204 9.587 1.00 83.38 329 HIS A N 1
ATOM 2717 C CA . HIS A 1 329 ? -3.983 -4.476 9.623 1.00 83.38 329 HIS A CA 1
ATOM 2718 C C . HIS A 1 329 ? -4.803 -5.545 10.351 1.00 83.38 329 HIS A C 1
ATOM 2720 O O . HIS A 1 329 ? -5.135 -5.421 11.527 1.00 83.38 329 HIS A O 1
ATOM 2726 N N . GLU A 1 330 ? -5.088 -6.628 9.640 1.00 86.44 330 GLU A N 1
ATOM 2727 C CA . GLU A 1 330 ? -5.738 -7.817 10.200 1.00 86.44 330 GLU A CA 1
ATOM 2728 C C . GLU A 1 330 ? -4.761 -8.628 11.038 1.00 86.44 330 GLU A C 1
ATOM 2730 O O . GLU A 1 330 ? -3.548 -8.449 10.929 1.00 86.44 330 GLU A O 1
ATOM 2735 N N . LYS A 1 331 ? -5.268 -9.548 11.842 1.00 88.56 331 LYS A N 1
ATOM 2736 C CA . LYS A 1 331 ? -4.470 -10.573 12.499 1.00 88.56 331 LYS A CA 1
ATOM 2737 C C . LYS A 1 331 ? -3.935 -11.575 11.475 1.00 88.56 331 LYS A C 1
ATOM 2739 O O . LYS A 1 331 ? -4.635 -11.971 10.552 1.00 88.56 331 LYS A O 1
ATOM 2744 N N . ASP A 1 332 ? -2.671 -11.948 11.624 1.00 83.38 332 ASP A N 1
ATOM 2745 C CA . ASP A 1 332 ? -2.067 -13.080 10.926 1.00 83.38 332 ASP A CA 1
ATOM 2746 C C . ASP A 1 332 ? -2.256 -14.344 11.766 1.00 83.38 332 ASP A C 1
ATOM 2748 O O . ASP A 1 332 ? -1.519 -14.558 12.726 1.00 83.38 332 ASP A O 1
ATOM 2752 N N . ASP A 1 333 ? -3.262 -15.152 11.423 1.00 77.50 333 ASP A N 1
ATOM 2753 C CA . ASP A 1 333 ? -3.581 -16.412 12.115 1.00 77.50 333 ASP A CA 1
ATOM 2754 C C . ASP A 1 333 ? -2.602 -17.547 11.800 1.00 77.50 333 ASP A C 1
ATOM 2756 O O . ASP A 1 333 ? -2.680 -18.628 12.382 1.00 77.50 333 ASP A O 1
ATOM 2760 N N . SER A 1 334 ? -1.677 -17.334 10.862 1.00 69.56 334 SER A N 1
ATOM 2761 C CA . SER A 1 334 ? -0.665 -18.337 10.545 1.00 69.56 334 SER A CA 1
ATOM 2762 C C . SER A 1 334 ? 0.476 -18.380 11.575 1.00 69.56 334 SER A C 1
ATOM 2764 O O . SER A 1 334 ? 1.288 -19.310 11.537 1.00 69.56 334 SER A O 1
ATOM 2766 N N . LEU A 1 335 ? 0.574 -17.360 12.434 1.00 63.62 335 LEU A N 1
ATOM 2767 C CA . LEU A 1 335 ? 1.574 -17.176 13.493 1.00 63.62 335 LEU A CA 1
ATOM 2768 C C . LEU A 1 335 ? 1.003 -17.544 14.858 1.00 63.62 335 LEU A C 1
ATOM 2770 O O . LEU A 1 335 ? 1.777 -18.132 15.644 1.00 63.62 335 LEU A O 1
#

Sequence (335 aa):
MNFIVKNKLHKYDYIIGIADDDYISDNFLFKCSKLIKFDPDIISVDSAYSYGGIVTYEPNTYSKNFFSNLQADDINFLKLKVSIVVKTDFYIRNDFYKIQNGEVCEVPYHKYYRFATFGYANGAKYIFESHAGNRRKYTNIFNWIIAIASLCMKNAIYNNIFNKNDFIRFWNQIFEDKSQFLTGLTNYSSKDVLDKILIDFKDTDNFMQNAKKVANEFALEFQPSFDETYHKLNSKLYTYEERNDIIKNSKTFMIYCQNEWGKQIKEQFIKQGLECLGFIDDANSMSCAEFLKSGLEPDFVFIATGKPKLMSDLINNLQPYKGKVLTLHEKDDSL

Secondary structure (DSSP, 8-state):
-HHHHHHHHTT-SEEE---TT-EE-TTHHHHHHHHHTT--SEEEEEEEEESSS-EEE--------EESS--HHHHHHHHTSEEEEEEHHHHHHHTSEEEETTEEEEPPGGGTTTT--EEEEEEEEEEEE--GGGGGGGT-HHHHHHHHHHHHHHHHHHTT--SHHHHHHHHHHHHT-TT-GGGGT-SS-HHHHHHHHHTTTT-TTTHHHHHHHHHHHHHHHHHHHHHHHHHHHHTTSPPHHHHHHHHHT-SEEEEEESSTHHHHHHHHHHHTT-EEEEEE-TTTSB-HHHHHHH----SEEEEE-S-HHHHHHHHHHTGGGTT-EEESSPP-TT-

Radius of gyration: 22.07 Å; chains: 1; bounding box: 57×40×59 Å